Protein AF-A0A9P7KHX6-F1 (afdb_monomer_lite)

Radius of gyration: 24.12 Å; chains: 1; bounding box: 67×48×61 Å

Foldseek 3Di:
DQQDPVVVRDDDDDDWAPAVVIRQVPDLQKWWDAAQVVQQLVVLQPPPPSGSVVVQVVQLQAEAEDDDDPCCCVVVVQAEDVVSHRRDHQWYWYAFPDDAPVLVVVVVVCVVLVFDDDRHRRNRHIFGGTHHDDPPVDPPDDDDRQAKDFQAFEWDWDDDPDDPDWTDTHTAWTWIAGPVRDIDTHGAPDPPGDDDDPPDPQVSLNRCLQNQAEACVVNVVVVHHNNTHDPCRVPPDDDADDDDDDDDDDPPGDDPCCCVVPVVLVVVQVVQVVVCDHDVVDGWGDKRFDFQLSPDDPVVVVVVVVVLVDDDPPDDPVSSVVVSVCNRVGGDDIDTD

Organism: NCBI:txid117069

Sequence (337 aa):
TVPQTHAANQTINISSGKVLGGTSSVNGLVWVRGNKEEYDAIEALGNKGWDWDLFYAAMKQSEAFKMPSAVQVEELGFTVNPSSLGTSGPVEVSFPNYLPLQHQKFIAASKQLGHEFNSDPYSGDNRGIFYINPIVSRTNLFVLYDGALVTKFDTTMSPGPGTVAPQLAEATAVEVCFPDNTVQLAKPKSSIGEIILCAGSIRTPQILELSGIGDKNVLSPLGIETKVDLPGVGANYEDHVITILTFKLKEPYLSFDALAYDPAVKAEQEALYKEGKGWLAFANCVFNMVPTDKILAPEEISVAEEILKTKPPTIHEDLYNSIKDQVFTVPQAEYLL

InterPro domains:
  IPR000172 Glucose-methanol-choline oxidoreductase, N-terminal [PF00732] (9-241)
  IPR000172 Glucose-methanol-choline oxidoreductase, N-terminal [PS00623] (17-40)
  IPR000172 Glucose-methanol-choline oxidoreductase, N-terminal [PS00624] (200-214)
  IPR012132 Glucose-methanol-choline oxidoreductase [PTHR11552] (1-284)
  IPR036188 FAD/NAD(P)-binding domain superfamily [G3DSA:3.50.50.60] (16-234)
  IPR036188 FAD/NAD(P)-binding domain superfamily [SSF51905] (3-255)

Structure (mmCIF, N/CA/C/O backbone):
data_AF-A0A9P7KHX6-F1
#
_entry.id   AF-A0A9P7KHX6-F1
#
loop_
_atom_site.group_PDB
_atom_site.id
_atom_site.type_symbol
_atom_site.label_atom_id
_atom_site.label_alt_id
_atom_site.label_comp_id
_atom_site.label_asym_id
_atom_site.label_entity_id
_atom_site.label_seq_id
_atom_site.pdbx_PDB_ins_code
_atom_site.Cartn_x
_atom_site.Cartn_y
_atom_site.Cartn_z
_atom_site.occupancy
_atom_site.B_iso_or_equiv
_atom_site.auth_seq_id
_atom_site.auth_comp_id
_atom_site.auth_asym_id
_atom_site.auth_atom_id
_atom_site.pdbx_PDB_model_num
ATOM 1 N N . THR A 1 1 ? 0.596 -16.805 8.337 1.00 91.25 1 THR A N 1
ATOM 2 C CA . THR A 1 1 ? -0.802 -17.263 8.500 1.00 91.25 1 THR A CA 1
ATOM 3 C C . THR A 1 1 ? -0.822 -18.660 9.110 1.00 91.25 1 THR A C 1
ATOM 5 O O . THR A 1 1 ? 0.241 -19.263 9.234 1.00 91.25 1 THR A O 1
ATOM 8 N N . VAL A 1 2 ? -1.988 -19.186 9.512 1.00 93.38 2 VAL A N 1
ATOM 9 C CA . VAL A 1 2 ? -2.152 -20.639 9.763 1.00 93.38 2 VAL A CA 1
ATOM 10 C C . VAL A 1 2 ? -1.967 -21.425 8.449 1.00 93.38 2 VAL A C 1
ATOM 12 O O . VAL A 1 2 ? -1.995 -20.793 7.391 1.00 93.38 2 VAL A O 1
ATOM 15 N N . PRO A 1 3 ? -1.777 -22.759 8.453 1.00 96.44 3 PRO A N 1
ATOM 16 C CA . PRO A 1 3 ? -1.735 -23.544 7.216 1.00 96.44 3 PRO A CA 1
ATOM 17 C C . PRO A 1 3 ? -2.962 -23.290 6.330 1.00 96.44 3 PRO A C 1
ATOM 19 O O . PRO A 1 3 ? -4.096 -23.368 6.801 1.00 96.44 3 PRO A O 1
ATOM 22 N N . GLN A 1 4 ? -2.734 -22.957 5.060 1.00 93.88 4 GLN A N 1
ATOM 23 C CA . GLN A 1 4 ? -3.786 -22.582 4.115 1.00 93.88 4 GLN A CA 1
ATOM 24 C C . GLN A 1 4 ? -4.151 -23.767 3.218 1.00 93.88 4 GLN A C 1
ATOM 26 O O . GLN A 1 4 ? -3.350 -24.193 2.385 1.00 93.88 4 GLN A O 1
ATOM 31 N N . THR A 1 5 ? -5.372 -24.287 3.347 1.00 93.25 5 THR A N 1
ATOM 32 C CA . THR A 1 5 ? -5.863 -25.435 2.557 1.00 93.25 5 THR A CA 1
ATOM 33 C C . THR A 1 5 ? -5.805 -25.175 1.052 1.00 93.25 5 THR A C 1
ATOM 35 O O . THR A 1 5 ? -5.426 -26.059 0.288 1.00 93.25 5 THR A O 1
ATOM 38 N N . HIS A 1 6 ? -6.101 -23.944 0.633 1.00 88.56 6 HIS A N 1
ATOM 39 C CA . HIS A 1 6 ? -6.077 -23.513 -0.768 1.00 88.56 6 HIS A CA 1
ATOM 40 C C . HIS A 1 6 ? -4.677 -23.138 -1.284 1.00 88.56 6 HIS A C 1
ATOM 42 O O . HIS A 1 6 ? -4.526 -22.844 -2.462 1.00 88.56 6 HIS A O 1
ATOM 48 N N . ALA A 1 7 ? -3.646 -23.203 -0.435 1.00 89.75 7 ALA A N 1
ATOM 49 C CA . ALA A 1 7 ? -2.248 -23.001 -0.817 1.00 89.75 7 ALA A CA 1
ATOM 50 C C . ALA A 1 7 ? -1.384 -24.194 -0.375 1.00 89.75 7 ALA A C 1
ATOM 52 O O . ALA A 1 7 ? -0.358 -24.033 0.282 1.00 89.75 7 ALA A O 1
ATOM 53 N N . ALA A 1 8 ? -1.832 -25.416 -0.687 1.00 93.06 8 ALA A N 1
ATOM 54 C CA . ALA A 1 8 ? -1.114 -26.665 -0.401 1.00 93.06 8 ALA A CA 1
ATOM 55 C C . ALA A 1 8 ? -0.687 -26.834 1.076 1.00 93.06 8 ALA A C 1
ATOM 57 O O . ALA A 1 8 ? 0.381 -27.373 1.368 1.00 93.06 8 ALA A O 1
ATOM 58 N N . ASN A 1 9 ? -1.520 -26.371 2.015 1.00 95.31 9 ASN A N 1
ATOM 59 C CA . ASN A 1 9 ? -1.254 -26.347 3.459 1.00 95.31 9 ASN A CA 1
ATOM 60 C C . ASN A 1 9 ? 0.002 -25.554 3.860 1.00 95.31 9 ASN A C 1
ATOM 62 O O . ASN A 1 9 ? 0.547 -25.761 4.946 1.00 95.31 9 ASN A O 1
ATOM 66 N N . GLN A 1 10 ? 0.461 -24.631 3.016 1.00 94.25 10 GLN A N 1
ATOM 67 C CA . GLN A 1 10 ? 1.573 -23.754 3.348 1.00 94.25 10 GLN A CA 1
ATOM 68 C C . GLN A 1 10 ? 1.146 -22.682 4.350 1.00 94.25 10 GLN A C 1
ATOM 70 O O . GLN A 1 10 ? 0.004 -22.215 4.370 1.00 94.25 10 GLN A O 1
ATOM 75 N N . THR A 1 11 ? 2.097 -22.262 5.179 1.00 95.31 11 THR A N 1
ATOM 76 C CA . THR A 1 11 ? 1.995 -21.026 5.952 1.00 95.31 11 THR A CA 1
ATOM 77 C C . THR A 1 11 ? 2.579 -19.891 5.124 1.00 95.31 11 THR A C 1
ATOM 79 O O . THR A 1 11 ? 3.739 -19.962 4.719 1.00 95.31 11 THR A O 1
ATOM 82 N N . ILE A 1 12 ? 1.797 -18.840 4.902 1.00 92.00 12 ILE A N 1
ATOM 83 C CA . ILE A 1 12 ? 2.207 -17.692 4.091 1.00 92.00 12 ILE A CA 1
ATOM 84 C C . ILE A 1 12 ? 2.681 -16.577 5.023 1.00 92.00 12 ILE A C 1
ATOM 86 O O . ILE A 1 12 ? 2.020 -16.258 6.022 1.00 92.00 12 ILE A O 1
ATOM 90 N N . ASN A 1 13 ? 3.839 -16.002 4.708 1.00 92.19 13 ASN A N 1
ATOM 91 C CA . ASN A 1 13 ? 4.357 -14.828 5.397 1.00 92.19 13 ASN A CA 1
ATOM 92 C C . ASN A 1 13 ? 3.736 -13.572 4.789 1.00 92.19 13 ASN A C 1
ATOM 94 O O . ASN A 1 13 ? 3.822 -13.371 3.583 1.00 92.19 13 ASN A O 1
ATOM 98 N N . ILE A 1 14 ? 3.155 -12.728 5.640 1.00 91.69 14 ILE A N 1
ATOM 99 C CA . ILE A 1 14 ? 2.648 -11.407 5.266 1.00 91.69 14 ILE A CA 1
ATOM 100 C C . ILE A 1 14 ? 3.600 -10.385 5.881 1.00 91.69 14 ILE A C 1
ATOM 102 O O . ILE A 1 14 ? 3.732 -10.315 7.106 1.00 91.69 14 ILE A O 1
ATOM 106 N N . SER A 1 15 ? 4.326 -9.655 5.039 1.00 90.56 15 SER A N 1
ATOM 107 C CA . SER A 1 15 ? 5.367 -8.718 5.469 1.00 90.56 15 SER A CA 1
ATOM 108 C C . SER A 1 15 ? 4.888 -7.273 5.377 1.00 90.56 15 SER A C 1
ATOM 110 O O . SER A 1 15 ? 4.184 -6.896 4.449 1.00 90.56 15 SER A O 1
ATOM 112 N N . SER A 1 16 ? 5.301 -6.444 6.335 1.00 90.44 16 SER A N 1
ATOM 113 C CA . SER A 1 16 ? 5.024 -5.006 6.353 1.00 90.44 16 SER A CA 1
ATOM 114 C C . SER A 1 16 ? 6.200 -4.232 6.946 1.00 90.44 16 SER A C 1
ATOM 116 O O . SER A 1 16 ? 7.017 -4.780 7.694 1.00 90.44 16 SER A O 1
ATOM 118 N N . GLY A 1 17 ? 6.320 -2.951 6.590 1.00 85.94 17 GLY A N 1
ATOM 119 C CA . GLY A 1 17 ? 7.410 -2.110 7.075 1.00 85.94 17 GLY A CA 1
ATOM 120 C C . GLY A 1 17 ? 7.292 -1.822 8.571 1.00 85.94 17 GLY A C 1
ATOM 121 O O . GLY A 1 17 ? 6.309 -1.239 9.023 1.00 85.94 17 GLY A O 1
ATOM 122 N N . LYS A 1 18 ? 8.327 -2.184 9.339 1.00 86.31 18 LYS A N 1
ATOM 123 C CA . LYS A 1 18 ? 8.448 -1.897 10.778 1.00 86.31 18 LYS A CA 1
ATOM 124 C C . LYS A 1 18 ? 9.533 -0.844 11.032 1.00 86.31 18 LYS A C 1
ATOM 126 O O . LYS A 1 18 ? 10.573 -1.126 11.619 1.00 86.31 18 LYS A O 1
ATOM 131 N N . VAL A 1 19 ? 9.289 0.365 10.540 1.00 79.69 19 VAL A N 1
ATOM 132 C CA . VAL A 1 19 ? 10.175 1.536 10.640 1.00 79.69 19 VAL A CA 1
ATOM 133 C C . VAL A 1 19 ? 9.329 2.808 10.503 1.00 79.69 19 VAL A C 1
ATOM 135 O O . VAL A 1 19 ? 8.189 2.733 10.045 1.00 79.69 19 VAL A O 1
ATOM 138 N N . LEU A 1 20 ? 9.845 3.981 10.887 1.00 76.69 20 LEU A N 1
ATOM 139 C CA . LEU A 1 20 ? 9.177 5.250 10.578 1.00 76.69 20 LEU A CA 1
ATOM 140 C C . LEU A 1 20 ? 8.973 5.384 9.056 1.00 76.69 20 LEU A C 1
ATOM 142 O O . LEU A 1 20 ? 9.879 5.086 8.278 1.00 76.69 20 LEU A O 1
ATOM 146 N N . GLY A 1 21 ? 7.772 5.799 8.648 1.00 76.25 21 GLY A N 1
ATOM 147 C CA . GLY A 1 21 ? 7.299 5.742 7.256 1.00 76.25 21 GLY A CA 1
ATOM 148 C C . GLY A 1 21 ? 6.574 4.434 6.907 1.00 76.25 21 GLY A C 1
ATOM 149 O O . GLY A 1 21 ? 5.801 4.385 5.958 1.00 76.25 21 GLY A O 1
ATOM 150 N N . GLY A 1 22 ? 6.724 3.383 7.715 1.00 83.81 22 GLY A N 1
ATOM 151 C CA . GLY A 1 22 ? 6.065 2.100 7.493 1.00 83.81 22 GLY A CA 1
ATOM 152 C C . GLY A 1 22 ? 6.565 1.422 6.219 1.00 83.81 22 GLY A C 1
ATOM 153 O O . GLY A 1 22 ? 7.759 1.438 5.917 1.00 83.81 22 GLY A O 1
ATOM 154 N N . THR A 1 23 ? 5.650 0.809 5.467 1.00 87.06 23 THR A N 1
ATOM 155 C CA . THR A 1 23 ? 5.986 0.079 4.236 1.00 87.06 23 THR A CA 1
ATOM 156 C C . THR A 1 23 ? 6.600 0.979 3.165 1.00 87.06 23 THR A C 1
ATOM 158 O O . THR A 1 23 ? 7.420 0.495 2.397 1.00 87.06 23 THR A O 1
ATOM 161 N N . SER A 1 24 ? 6.319 2.287 3.137 1.00 81.81 24 SER A N 1
ATOM 162 C CA . SER A 1 24 ? 6.914 3.179 2.131 1.00 81.81 24 SER A CA 1
ATOM 163 C C . SER A 1 24 ? 8.434 3.314 2.235 1.00 81.81 24 SER A C 1
ATOM 165 O O . SER A 1 24 ? 9.079 3.695 1.269 1.00 81.81 24 SER A O 1
ATOM 167 N N . SER A 1 25 ? 9.015 3.021 3.400 1.00 78.62 25 SER A N 1
ATOM 168 C CA . SER A 1 25 ? 10.466 3.076 3.612 1.00 78.62 25 SER A CA 1
ATOM 169 C C . SER A 1 25 ? 11.194 1.832 3.088 1.00 78.62 25 SER A C 1
ATOM 171 O O . SER A 1 25 ? 12.421 1.805 3.087 1.00 78.62 25 SER A O 1
ATOM 173 N N . VAL A 1 26 ? 10.456 0.783 2.703 1.00 79.81 26 VAL A N 1
ATOM 174 C CA . VAL A 1 26 ? 10.998 -0.533 2.314 1.00 79.81 26 VAL A CA 1
ATOM 175 C C . VAL A 1 26 ? 10.265 -1.170 1.120 1.00 79.81 26 VAL A C 1
ATOM 177 O O . VAL A 1 26 ? 10.480 -2.345 0.837 1.00 79.81 26 VAL A O 1
ATOM 180 N N . ASN A 1 27 ? 9.359 -0.444 0.457 1.00 82.19 27 ASN A N 1
ATOM 181 C CA . ASN A 1 27 ? 8.569 -0.965 -0.664 1.00 82.19 27 ASN A CA 1
ATOM 182 C C . ASN A 1 27 ? 9.382 -1.001 -1.973 1.00 82.19 27 ASN A C 1
ATOM 184 O O . ASN A 1 27 ? 10.542 -0.603 -2.023 1.00 82.19 27 ASN A O 1
ATOM 188 N N . GLY A 1 28 ? 8.746 -1.457 -3.057 1.00 76.19 28 GLY A N 1
ATOM 189 C CA . GLY A 1 28 ? 9.341 -1.494 -4.399 1.00 76.19 28 GLY A CA 1
ATOM 190 C C . GLY A 1 28 ? 9.443 -0.139 -5.113 1.00 76.19 28 GLY A C 1
ATOM 191 O O . GLY A 1 28 ? 9.762 -0.126 -6.297 1.00 76.19 28 GLY A O 1
ATOM 192 N N . LEU A 1 29 ? 9.150 0.977 -4.428 1.00 77.19 29 LEU A N 1
ATOM 193 C CA . LEU A 1 29 ? 9.181 2.355 -4.946 1.00 77.19 29 LEU A CA 1
ATOM 194 C C . LEU A 1 29 ? 8.249 2.632 -6.139 1.00 77.19 29 LEU A C 1
ATOM 196 O O . LEU A 1 29 ? 8.425 3.621 -6.841 1.00 77.19 29 LEU A O 1
ATOM 200 N N . VAL A 1 30 ? 7.241 1.786 -6.340 1.00 76.75 30 VAL A N 1
ATOM 201 C CA . VAL A 1 30 ? 6.272 1.841 -7.442 1.00 76.75 30 VAL A CA 1
ATOM 202 C C . VAL A 1 30 ? 5.184 2.886 -7.167 1.00 76.75 30 VAL A C 1
ATOM 204 O O . VAL A 1 30 ? 4.514 2.811 -6.138 1.00 76.75 30 VAL A O 1
ATOM 207 N N . TRP A 1 31 ? 4.983 3.841 -8.081 1.00 78.44 31 TRP A N 1
ATOM 208 C CA . TRP A 1 31 ? 3.933 4.868 -8.005 1.00 78.44 31 TRP A CA 1
ATOM 209 C C . TRP A 1 31 ? 2.844 4.633 -9.049 1.00 78.44 31 TRP A C 1
ATOM 211 O O . TRP A 1 31 ? 3.042 4.879 -10.238 1.00 78.44 31 TRP A O 1
ATOM 221 N N . VAL A 1 32 ? 1.685 4.171 -8.596 1.00 77.69 32 VAL A N 1
ATOM 222 C CA . VAL A 1 32 ? 0.553 3.773 -9.439 1.00 77.69 32 VAL A CA 1
ATOM 223 C C . VAL A 1 32 ? -0.750 4.232 -8.780 1.00 77.69 32 VAL A C 1
ATOM 225 O O . VAL A 1 32 ? -0.826 4.321 -7.555 1.00 77.69 32 VAL A O 1
ATOM 228 N N . ARG A 1 33 ? -1.763 4.570 -9.582 1.00 83.94 33 ARG A N 1
ATOM 229 C CA . ARG A 1 33 ? -3.142 4.839 -9.131 1.00 83.94 33 ARG A CA 1
ATOM 230 C C . ARG A 1 33 ? -4.030 3.613 -9.365 1.00 83.94 33 ARG A C 1
ATOM 232 O O . ARG A 1 33 ? -3.636 2.716 -10.087 1.00 83.94 33 ARG A O 1
ATOM 239 N N . GLY A 1 34 ? -5.204 3.531 -8.764 1.00 83.19 34 GLY A N 1
ATOM 240 C CA . GLY A 1 34 ? -6.217 2.564 -9.206 1.00 83.19 34 GLY A CA 1
ATOM 241 C C . GLY A 1 34 ? -6.927 3.021 -10.485 1.00 83.19 34 GLY A C 1
ATOM 242 O O . GLY A 1 34 ? -6.714 4.148 -10.954 1.00 83.19 34 GLY A O 1
ATOM 243 N N . ASN A 1 35 ? -7.809 2.171 -11.000 1.00 84.38 35 ASN A N 1
ATOM 244 C CA . ASN A 1 35 ? -8.767 2.536 -12.043 1.00 84.38 35 ASN A CA 1
ATOM 245 C C . ASN A 1 35 ? -9.915 3.370 -11.461 1.00 84.38 35 ASN A C 1
ATOM 247 O O . ASN A 1 35 ? -10.272 3.213 -10.294 1.00 84.38 35 ASN A O 1
ATOM 251 N N . LYS A 1 36 ? -10.533 4.242 -12.268 1.00 89.00 36 LYS A N 1
ATOM 252 C CA . LYS A 1 36 ? -11.662 5.085 -11.828 1.00 89.00 36 LYS A CA 1
ATOM 253 C C . LYS A 1 36 ? -12.785 4.258 -11.198 1.00 89.00 36 LYS A C 1
ATOM 255 O O . LYS A 1 36 ? -13.296 4.621 -10.140 1.00 89.00 36 LYS A O 1
ATOM 260 N N . GLU A 1 37 ? -13.123 3.142 -11.830 1.00 85.38 37 GLU A N 1
ATOM 261 C CA . GLU A 1 37 ? -14.188 2.230 -11.425 1.00 85.38 37 GLU A CA 1
ATOM 262 C C . GLU A 1 37 ? -13.949 1.655 -10.020 1.00 85.38 37 GLU A C 1
ATOM 264 O O . GLU A 1 37 ? -14.901 1.473 -9.265 1.00 85.38 37 GLU A O 1
ATOM 269 N N . GLU A 1 38 ? -12.689 1.437 -9.627 1.00 85.25 38 GLU A N 1
ATOM 270 C CA . GLU A 1 38 ? -12.326 0.931 -8.296 1.00 85.25 38 GLU A CA 1
ATOM 271 C C . GLU A 1 38 ? -12.635 1.959 -7.201 1.00 85.25 38 GLU A C 1
ATOM 273 O O . GLU A 1 38 ? -13.130 1.606 -6.130 1.00 85.25 38 GLU A O 1
ATOM 278 N N . TYR A 1 39 ? -12.390 3.244 -7.471 1.00 89.94 39 TYR A N 1
ATOM 279 C CA . TYR A 1 39 ? -12.696 4.319 -6.527 1.00 89.94 39 TYR A CA 1
ATOM 280 C C . TYR A 1 39 ? -14.186 4.655 -6.507 1.00 89.94 39 TYR A C 1
ATOM 282 O O . TYR A 1 39 ? -14.751 4.834 -5.433 1.00 89.94 39 TYR A O 1
ATOM 290 N N . ASP A 1 40 ? -14.852 4.679 -7.663 1.00 89.06 40 ASP A N 1
ATOM 291 C CA . ASP A 1 40 ? -16.306 4.870 -7.725 1.00 89.06 40 ASP A CA 1
ATOM 292 C C . ASP A 1 40 ? -17.057 3.724 -7.019 1.00 89.06 40 ASP A C 1
ATOM 294 O O . ASP A 1 40 ? -18.109 3.942 -6.409 1.00 89.06 40 ASP A O 1
ATOM 298 N N . ALA A 1 41 ? -16.503 2.505 -7.024 1.00 85.75 41 ALA A N 1
ATOM 299 C CA . ALA A 1 41 ? -17.058 1.382 -6.274 1.00 85.75 41 ALA A CA 1
ATOM 300 C C . ALA A 1 41 ? -17.070 1.632 -4.754 1.00 85.75 41 ALA A C 1
ATOM 302 O O . ALA A 1 41 ? -17.989 1.172 -4.075 1.00 85.75 41 ALA A O 1
ATOM 303 N N . ILE A 1 42 ? -16.116 2.397 -4.206 1.00 89.25 42 ILE A N 1
ATOM 304 C CA . ILE A 1 42 ? -16.098 2.764 -2.779 1.00 89.25 42 ILE A CA 1
ATOM 305 C C . ILE A 1 42 ? -17.340 3.589 -2.428 1.00 89.25 42 ILE A C 1
ATOM 307 O O . ILE A 1 42 ? -17.996 3.310 -1.416 1.00 89.25 42 ILE A O 1
ATOM 311 N N . GLU A 1 43 ? -17.709 4.560 -3.268 1.00 89.56 43 GLU A N 1
ATOM 312 C CA . GLU A 1 43 ? -18.956 5.306 -3.099 1.00 89.56 43 GLU A CA 1
ATOM 313 C C . GLU A 1 43 ? -20.181 4.399 -3.268 1.00 89.56 43 GLU A C 1
ATOM 315 O O . GLU A 1 43 ? -21.096 4.450 -2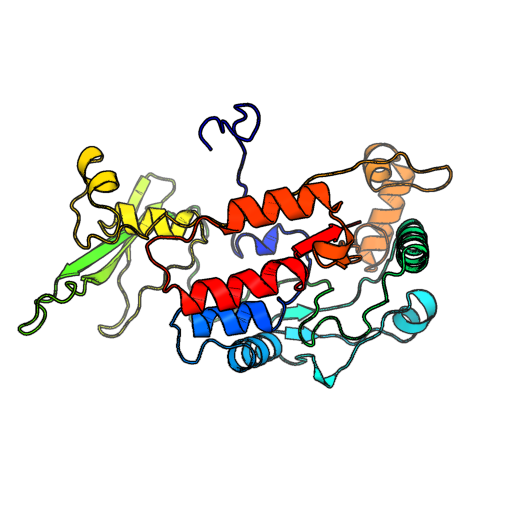.439 1.00 89.56 43 GLU A O 1
ATOM 320 N N . ALA A 1 44 ? -20.186 3.527 -4.280 1.00 85.31 44 ALA A N 1
ATOM 321 C CA . ALA A 1 44 ? -21.287 2.595 -4.531 1.00 85.31 44 ALA A CA 1
ATOM 322 C C . ALA A 1 44 ? -21.538 1.633 -3.350 1.00 85.31 44 ALA A C 1
ATOM 324 O O . ALA A 1 44 ? -22.682 1.264 -3.082 1.00 85.31 44 ALA A O 1
ATOM 325 N N . LEU A 1 45 ? -20.493 1.295 -2.585 1.00 83.94 45 LEU A N 1
ATOM 326 C CA . LEU A 1 45 ? -20.565 0.531 -1.331 1.00 83.94 45 LEU A CA 1
ATOM 327 C C . LEU A 1 45 ? -21.158 1.324 -0.147 1.00 83.94 45 LEU A C 1
ATOM 329 O O . LEU A 1 45 ? -21.261 0.794 0.960 1.00 83.94 45 LEU A O 1
ATOM 333 N N . GLY A 1 46 ? -21.591 2.568 -0.367 1.00 85.31 46 GLY A N 1
ATOM 334 C CA . GLY A 1 46 ? -22.297 3.405 0.606 1.00 85.31 46 GLY A CA 1
ATOM 335 C C . GLY A 1 46 ? -21.469 4.558 1.176 1.00 85.31 46 GLY A C 1
ATOM 336 O O . GLY A 1 46 ? -21.973 5.307 2.017 1.00 85.31 46 GLY A O 1
ATOM 337 N N . ASN A 1 47 ? -20.227 4.746 0.725 1.00 89.31 47 ASN A N 1
ATOM 338 C CA . ASN A 1 47 ? -19.348 5.817 1.198 1.00 89.31 47 ASN A CA 1
ATOM 339 C C . ASN A 1 47 ? -19.557 7.088 0.370 1.00 89.31 47 ASN A C 1
ATOM 341 O O . ASN A 1 47 ? -18.713 7.477 -0.429 1.00 89.31 47 ASN A O 1
ATOM 345 N N . LYS A 1 48 ? -20.708 7.739 0.554 1.00 93.12 48 LYS A N 1
ATOM 346 C CA . LYS A 1 48 ? -21.080 8.935 -0.214 1.00 93.12 48 LYS A CA 1
ATOM 347 C C . LYS A 1 48 ? -19.954 9.980 -0.254 1.00 93.12 48 LYS A C 1
ATOM 349 O O . LYS A 1 48 ? -19.471 10.407 0.797 1.00 93.12 48 LYS A O 1
ATOM 354 N N . GLY A 1 49 ? -19.612 10.435 -1.455 1.00 94.44 49 GLY A N 1
ATOM 355 C CA . GLY A 1 49 ? -18.554 11.406 -1.725 1.00 94.44 49 GLY A CA 1
ATOM 356 C C . GLY A 1 49 ? -17.140 10.825 -1.777 1.00 94.44 49 GLY A C 1
ATOM 357 O O . GLY A 1 49 ? -16.212 11.588 -2.011 1.00 94.44 49 GLY A O 1
ATOM 358 N N . TRP A 1 50 ? -16.959 9.519 -1.554 1.00 95.75 50 TRP A N 1
ATOM 359 C CA . TRP A 1 50 ? -15.682 8.821 -1.730 1.00 95.75 50 TRP A CA 1
ATOM 360 C C . TRP A 1 50 ? -15.601 8.201 -3.127 1.00 95.75 50 TRP A C 1
ATOM 362 O O . TRP A 1 50 ? -15.550 6.983 -3.267 1.00 95.75 50 TRP A O 1
ATOM 372 N N . ASP A 1 51 ? -15.624 9.058 -4.143 1.00 94.69 51 ASP A N 1
ATOM 373 C CA . ASP A 1 51 ? -15.561 8.704 -5.561 1.00 94.69 51 ASP A CA 1
ATOM 374 C C . ASP A 1 51 ? -14.182 9.005 -6.168 1.00 94.69 51 ASP A C 1
ATOM 376 O O . ASP A 1 51 ? -13.291 9.578 -5.524 1.00 94.69 51 ASP A O 1
ATOM 380 N N . TRP A 1 52 ? -13.996 8.635 -7.436 1.00 94.88 52 TRP A N 1
ATOM 381 C CA . TRP A 1 52 ? -12.779 8.957 -8.177 1.00 94.88 52 TRP A CA 1
ATOM 382 C C . TRP A 1 52 ? -12.406 10.434 -8.112 1.00 94.88 52 TRP A C 1
ATOM 384 O O . TRP A 1 52 ? -11.228 10.737 -7.962 1.00 94.88 52 TRP A O 1
ATOM 394 N N . ASP A 1 53 ? -13.363 11.355 -8.213 1.00 96.12 53 ASP A N 1
ATOM 395 C CA . ASP A 1 53 ? -13.057 12.782 -8.292 1.00 96.12 53 ASP A CA 1
ATOM 396 C C . ASP A 1 53 ? -12.428 13.285 -6.983 1.00 96.12 53 ASP A C 1
ATOM 398 O O . ASP A 1 53 ? -11.423 14.011 -7.020 1.00 96.12 53 ASP A O 1
ATOM 402 N N . LEU A 1 54 ? -12.946 12.844 -5.827 1.00 96.88 54 LEU A N 1
ATOM 403 C CA . LEU A 1 54 ? -12.333 13.119 -4.525 1.00 96.88 54 LEU A CA 1
ATOM 404 C C . LEU A 1 54 ? -10.916 12.539 -4.452 1.00 96.88 54 LEU A C 1
ATOM 406 O O . LEU A 1 54 ? -9.961 13.255 -4.122 1.00 96.88 54 LEU A O 1
ATOM 410 N N . PHE A 1 55 ? -10.777 11.243 -4.736 1.00 95.56 55 PHE A N 1
ATOM 411 C CA . PHE A 1 55 ? -9.498 10.548 -4.616 1.00 95.56 55 PHE A CA 1
ATOM 412 C C . PHE A 1 55 ? -8.455 11.120 -5.579 1.00 95.56 55 PHE A C 1
ATOM 414 O O . PHE A 1 55 ? -7.322 11.375 -5.178 1.00 95.56 55 PHE A O 1
ATOM 421 N N . TYR A 1 56 ? -8.828 11.389 -6.825 1.00 94.81 56 TYR A N 1
ATOM 422 C CA . TYR A 1 56 ? -7.966 11.947 -7.859 1.00 94.81 56 TYR A CA 1
ATOM 423 C C . TYR A 1 56 ? -7.462 13.344 -7.493 1.00 94.81 56 TYR A C 1
ATOM 425 O O . TYR A 1 56 ? -6.266 13.631 -7.618 1.00 94.81 56 TYR A O 1
ATOM 433 N N . ALA A 1 57 ? -8.337 14.205 -6.964 1.00 95.25 57 ALA A N 1
ATOM 434 C CA . ALA A 1 57 ? -7.935 15.514 -6.459 1.00 95.25 57 ALA A CA 1
ATOM 435 C C . ALA A 1 57 ? -6.920 15.393 -5.306 1.00 95.25 57 ALA A C 1
ATOM 437 O O . ALA A 1 57 ? -5.899 16.088 -5.309 1.00 95.25 57 ALA A O 1
ATOM 438 N N . ALA A 1 58 ? -7.154 14.478 -4.359 1.00 94.31 58 ALA A N 1
ATOM 439 C CA . ALA A 1 58 ? -6.244 14.224 -3.243 1.00 94.31 58 ALA A CA 1
ATOM 440 C C . ALA A 1 58 ? -4.897 13.632 -3.701 1.00 94.31 58 ALA A C 1
ATOM 442 O O . ALA A 1 58 ? -3.841 14.074 -3.242 1.00 94.31 58 ALA A O 1
ATOM 443 N N . MET A 1 59 ? -4.908 12.690 -4.650 1.00 92.50 59 MET A N 1
ATOM 444 C CA . MET A 1 59 ? -3.698 12.119 -5.248 1.00 92.50 59 MET A CA 1
ATOM 445 C C . MET A 1 59 ? -2.845 13.214 -5.893 1.00 92.50 59 MET A C 1
ATOM 447 O O . MET A 1 59 ? -1.667 13.339 -5.557 1.00 92.50 59 MET A O 1
ATOM 451 N N . LYS A 1 60 ? -3.447 14.089 -6.710 1.00 92.62 60 LYS A N 1
ATOM 452 C CA . LYS A 1 60 ? -2.748 15.248 -7.292 1.00 92.62 60 LYS A CA 1
ATOM 453 C C . LYS A 1 60 ? -2.232 16.225 -6.235 1.00 92.62 60 LYS A C 1
ATOM 455 O O . LYS A 1 60 ? -1.182 16.827 -6.415 1.00 92.62 60 LYS A O 1
ATOM 460 N N . GLN A 1 61 ? -2.934 16.403 -5.120 1.00 91.75 61 GLN A N 1
ATOM 461 C CA . GLN A 1 61 ? -2.439 17.250 -4.032 1.00 91.75 61 GLN A CA 1
ATOM 462 C C . GLN A 1 61 ? -1.230 16.631 -3.308 1.00 91.75 61 GLN A C 1
ATOM 464 O O . GLN A 1 61 ? -0.396 17.359 -2.766 1.00 91.75 61 GLN A O 1
ATOM 469 N N . SER A 1 62 ? -1.131 15.301 -3.277 1.00 88.56 62 SER A N 1
ATOM 470 C CA . SER A 1 62 ? -0.072 14.581 -2.562 1.00 88.56 62 SER A CA 1
ATOM 471 C C . SER A 1 62 ? 1.276 14.563 -3.292 1.00 88.56 62 SER A C 1
ATOM 473 O O . SER A 1 62 ? 2.324 14.472 -2.650 1.00 88.56 62 SER A O 1
ATOM 475 N N . GLU A 1 63 ? 1.265 14.707 -4.614 1.00 86.75 63 GLU A N 1
ATOM 476 C CA . GLU A 1 63 ? 2.421 14.460 -5.475 1.00 86.75 63 GLU A CA 1
ATOM 477 C C . GLU A 1 63 ? 3.045 15.739 -6.062 1.00 86.75 63 GLU A C 1
ATOM 479 O O . GLU A 1 63 ? 2.383 16.744 -6.341 1.00 86.75 63 GLU A O 1
ATOM 484 N N . ALA A 1 64 ? 4.357 15.685 -6.269 1.00 86.81 64 ALA A N 1
ATOM 485 C CA . ALA A 1 64 ? 5.157 16.663 -6.985 1.00 86.81 64 ALA A CA 1
ATOM 486 C C . ALA A 1 64 ? 5.953 15.961 -8.089 1.00 86.81 64 ALA A C 1
ATOM 488 O O . ALA A 1 64 ? 7.139 15.651 -7.937 1.00 86.81 64 ALA A O 1
ATOM 489 N N . PHE A 1 65 ? 5.283 15.718 -9.214 1.00 84.94 65 PHE A N 1
ATOM 490 C CA . PHE A 1 65 ? 5.884 15.102 -10.388 1.00 84.94 65 PHE A CA 1
ATOM 491 C C . PHE A 1 65 ? 6.957 15.985 -11.014 1.00 84.94 65 PHE A C 1
ATOM 493 O O . PHE A 1 65 ? 6.714 17.135 -11.395 1.00 84.94 65 PHE A O 1
ATOM 500 N N . LYS A 1 66 ? 8.142 15.406 -11.199 1.00 84.69 66 LYS A N 1
ATOM 501 C CA . LYS A 1 66 ? 9.160 15.934 -12.102 1.00 84.69 66 LYS A CA 1
ATOM 502 C C . LYS A 1 66 ? 8.879 15.389 -13.497 1.00 84.69 66 LYS A C 1
ATOM 504 O O . LYS A 1 66 ? 8.865 14.178 -13.708 1.00 84.69 66 LYS A O 1
ATOM 509 N N . MET A 1 67 ? 8.655 16.292 -14.446 1.00 85.31 67 MET A N 1
ATOM 510 C CA . MET A 1 67 ? 8.495 15.915 -15.851 1.00 85.31 67 MET A CA 1
ATOM 511 C C . MET A 1 67 ? 9.766 15.214 -16.355 1.00 85.31 67 MET A C 1
ATOM 513 O O . MET A 1 67 ? 10.863 15.590 -15.925 1.00 85.31 67 MET A O 1
ATOM 517 N N . PRO A 1 68 ? 9.644 14.223 -17.257 1.00 81.25 68 PRO A N 1
ATOM 518 C CA . PRO A 1 68 ? 10.811 13.558 -17.817 1.00 81.25 68 PRO A CA 1
ATOM 519 C C . PRO A 1 68 ? 11.683 14.572 -18.567 1.00 81.25 68 PRO A C 1
ATOM 521 O O . PRO A 1 68 ? 11.186 15.477 -19.241 1.00 81.25 68 PRO A O 1
ATOM 524 N N . SER A 1 69 ? 12.999 14.425 -18.445 1.00 82.81 69 SER A N 1
ATOM 525 C CA . SER A 1 69 ? 13.960 15.206 -19.228 1.00 82.81 69 SER A CA 1
ATOM 526 C C . SER A 1 69 ? 13.865 14.876 -20.723 1.00 82.81 69 SER A C 1
ATOM 528 O O . SER A 1 69 ? 13.384 13.810 -21.103 1.00 82.81 69 SER A O 1
ATOM 530 N N . ALA A 1 70 ? 14.387 15.753 -21.588 1.00 85.19 70 ALA A N 1
ATOM 531 C CA . ALA A 1 70 ? 14.434 15.493 -23.032 1.00 85.19 70 ALA A CA 1
ATOM 532 C C . ALA A 1 70 ? 15.134 14.160 -23.363 1.00 85.19 70 ALA A C 1
ATOM 534 O O . ALA A 1 70 ? 14.648 13.408 -24.199 1.00 85.19 70 ALA A O 1
ATOM 535 N N . VAL A 1 71 ? 16.206 13.833 -22.633 1.00 79.69 71 VAL A N 1
ATOM 536 C CA . VAL A 1 71 ? 16.942 12.564 -22.760 1.00 79.69 71 VAL A CA 1
ATOM 537 C C . VAL A 1 71 ? 16.054 11.371 -22.400 1.00 79.69 71 VAL A C 1
ATOM 539 O O . VAL A 1 71 ? 16.002 10.393 -23.130 1.00 79.69 71 VAL A O 1
ATOM 542 N N . GLN A 1 72 ? 15.297 11.458 -21.306 1.00 77.50 72 GLN A N 1
ATOM 543 C CA . GLN A 1 72 ? 14.362 10.406 -20.894 1.00 77.50 72 GLN A CA 1
ATOM 544 C C . GLN A 1 72 ? 13.221 10.195 -21.901 1.00 77.50 72 GLN A C 1
ATOM 546 O O . GLN A 1 72 ? 12.789 9.063 -22.114 1.00 77.50 72 GLN A O 1
ATOM 551 N N . VAL A 1 73 ? 12.739 11.261 -22.541 1.00 80.94 73 VAL A N 1
ATOM 552 C CA . VAL A 1 73 ? 11.733 11.153 -23.608 1.00 80.94 73 VAL A CA 1
ATOM 553 C C . VAL A 1 73 ? 12.337 10.502 -24.857 1.00 80.94 73 VAL A C 1
ATOM 555 O O . VAL A 1 73 ? 11.744 9.575 -25.403 1.00 80.94 73 VAL A O 1
ATOM 558 N N . GLU A 1 74 ? 13.514 10.953 -25.297 1.00 79.19 74 GLU A N 1
ATOM 559 C CA . GLU A 1 74 ? 14.163 10.488 -26.530 1.00 79.19 74 GLU A CA 1
ATOM 560 C C . GLU A 1 74 ? 14.708 9.057 -26.415 1.00 79.19 74 GLU A C 1
ATOM 562 O O . GLU A 1 74 ? 14.447 8.223 -27.280 1.00 79.19 74 GLU A O 1
ATOM 567 N N . GLU A 1 75 ? 15.442 8.753 -25.343 1.00 74.25 75 GLU A N 1
ATOM 568 C CA . GLU A 1 75 ? 16.151 7.479 -25.187 1.00 74.25 75 GLU A CA 1
ATOM 569 C C . GLU A 1 75 ? 15.285 6.384 -24.556 1.00 74.25 75 GLU A C 1
ATOM 571 O O . GLU A 1 75 ? 15.447 5.204 -24.877 1.00 74.25 75 GLU A O 1
ATOM 576 N N . LEU A 1 76 ? 14.374 6.755 -23.648 1.00 72.19 76 LEU A N 1
ATOM 577 C CA . LEU A 1 76 ? 13.579 5.798 -22.867 1.00 72.19 76 LEU A CA 1
ATOM 578 C C . LEU A 1 76 ? 12.096 5.785 -23.259 1.00 72.19 76 LEU A C 1
ATOM 580 O O . LEU A 1 76 ? 11.367 4.885 -22.843 1.00 72.19 76 LEU A O 1
ATOM 584 N N . GLY A 1 77 ? 11.651 6.734 -24.089 1.00 73.25 77 GLY A N 1
ATOM 585 C CA . GLY A 1 77 ? 10.282 6.777 -24.601 1.00 73.25 77 GLY A CA 1
ATOM 586 C C . GLY A 1 77 ? 9.236 7.129 -23.543 1.00 73.25 77 GLY A C 1
ATOM 587 O O . GLY A 1 77 ? 8.068 6.779 -23.709 1.00 73.25 77 GLY A O 1
ATOM 588 N N . PHE A 1 78 ? 9.632 7.781 -22.445 1.00 75.50 78 PHE A N 1
ATOM 589 C CA . PHE A 1 78 ? 8.682 8.195 -21.417 1.00 75.50 78 PHE A CA 1
ATOM 590 C C . PHE A 1 78 ? 7.784 9.322 -21.924 1.00 75.50 78 PHE A C 1
ATOM 592 O O . PHE A 1 78 ? 8.254 10.339 -22.429 1.00 75.50 78 PHE A O 1
ATOM 599 N N . THR A 1 79 ? 6.478 9.158 -21.738 1.00 74.12 79 THR A N 1
ATOM 600 C CA . THR A 1 79 ? 5.466 10.167 -22.058 1.00 74.12 79 THR A CA 1
ATOM 601 C C . THR A 1 79 ? 4.561 10.375 -20.857 1.00 74.12 79 THR A C 1
ATOM 603 O O . THR A 1 79 ? 4.294 9.431 -20.116 1.00 74.12 79 THR A O 1
ATOM 606 N N . VAL A 1 80 ? 4.074 11.602 -20.687 1.00 77.94 80 VAL A N 1
ATOM 607 C CA . VAL A 1 80 ? 3.120 11.963 -19.637 1.00 77.94 80 VAL A CA 1
ATOM 608 C C . VAL A 1 80 ? 2.122 12.982 -20.144 1.00 77.94 80 VAL A C 1
ATOM 610 O O . VAL A 1 80 ? 2.449 13.807 -20.999 1.00 77.94 80 VAL A O 1
ATOM 613 N N . ASN A 1 81 ? 0.940 12.985 -19.541 1.00 84.25 81 ASN A N 1
ATOM 614 C CA . ASN A 1 81 ? 0.006 14.092 -19.625 1.00 84.25 81 ASN A CA 1
ATOM 615 C C . ASN A 1 81 ? 0.138 14.969 -18.366 1.00 84.25 81 ASN A C 1
ATOM 617 O O . ASN A 1 81 ? -0.311 14.569 -17.290 1.00 84.25 81 ASN A O 1
ATOM 621 N N . PRO A 1 82 ? 0.704 16.185 -18.460 1.00 85.62 82 PRO A N 1
ATOM 622 C CA . PRO A 1 82 ? 0.878 17.052 -17.296 1.00 85.62 82 PRO A CA 1
ATOM 623 C C . PRO A 1 82 ? -0.436 17.418 -16.596 1.00 85.62 82 PRO A C 1
ATOM 625 O O . PRO A 1 82 ? -0.432 17.685 -15.398 1.00 85.62 82 PRO A O 1
ATOM 628 N N . SER A 1 83 ? -1.567 17.421 -17.315 1.00 89.50 83 SER A N 1
ATOM 629 C CA . SER A 1 83 ? -2.873 17.726 -16.713 1.00 89.50 83 SER A CA 1
ATOM 630 C C . SER A 1 83 ? -3.329 16.669 -15.703 1.00 89.50 83 SER A C 1
ATOM 632 O O . SER A 1 83 ? -4.102 16.993 -14.795 1.00 89.50 83 SER A O 1
ATOM 634 N N . SER A 1 84 ? -2.792 15.450 -15.796 1.00 87.00 84 SER A N 1
ATOM 635 C CA . SER A 1 84 ? -3.114 14.336 -14.904 1.00 87.00 84 SER A CA 1
ATOM 636 C C . SER A 1 84 ? -2.303 14.334 -13.606 1.00 87.00 84 SER A C 1
ATOM 638 O O . SER A 1 84 ? -2.592 13.571 -12.685 1.00 87.00 84 SER A O 1
ATOM 640 N N . LEU A 1 85 ? -1.315 15.227 -13.500 1.00 87.19 85 LEU A N 1
ATOM 641 C CA . LEU A 1 85 ? -0.289 15.191 -12.465 1.00 87.19 85 LEU A CA 1
ATOM 642 C C . LEU A 1 85 ? -0.401 16.363 -11.488 1.00 87.19 85 LEU A C 1
ATOM 644 O O . LEU A 1 85 ? -0.755 17.490 -11.846 1.00 87.19 85 LEU A O 1
ATOM 648 N N . GLY A 1 86 ? -0.086 16.086 -10.232 1.00 91.00 86 GLY A N 1
ATOM 649 C CA . GLY A 1 86 ? 0.261 17.063 -9.215 1.00 91.00 86 GLY A CA 1
ATOM 650 C C . GLY A 1 86 ? 1.733 17.440 -9.297 1.00 91.00 86 GLY A C 1
ATOM 651 O O . GLY A 1 86 ? 2.594 16.604 -9.562 1.00 91.00 86 GLY A O 1
ATOM 652 N N . THR A 1 87 ? 2.050 18.714 -9.079 1.00 90.44 87 THR A N 1
ATOM 653 C CA . THR A 1 87 ? 3.424 19.232 -9.228 1.00 90.44 87 THR A CA 1
ATOM 654 C C . THR A 1 87 ? 3.920 19.992 -8.000 1.00 90.44 87 THR A C 1
ATOM 656 O O . THR A 1 87 ? 4.969 20.630 -8.054 1.00 90.44 87 THR A O 1
ATOM 659 N N . SER A 1 88 ? 3.163 19.975 -6.903 1.00 90.50 88 SER A N 1
ATOM 660 C CA . SER A 1 88 ? 3.408 20.824 -5.728 1.00 90.50 88 SER A CA 1
ATOM 661 C C . SER A 1 88 ? 3.187 20.124 -4.388 1.00 90.50 88 SER A C 1
ATOM 663 O O . SER A 1 88 ? 3.346 20.758 -3.343 1.00 90.50 88 SER A O 1
ATOM 665 N N . GLY A 1 89 ? 2.819 18.842 -4.406 1.00 86.75 89 GLY A N 1
ATOM 666 C CA . GLY A 1 89 ? 2.631 18.041 -3.209 1.00 86.75 89 GLY A CA 1
ATOM 667 C C . GLY A 1 89 ? 3.937 17.710 -2.478 1.00 86.75 89 GLY A C 1
ATOM 668 O O . GLY A 1 89 ? 5.035 17.983 -2.963 1.00 86.75 89 GLY A O 1
ATOM 669 N N . PRO A 1 90 ? 3.840 17.131 -1.273 1.00 80.19 90 PRO A N 1
ATOM 670 C CA . PRO A 1 90 ? 5.005 16.797 -0.457 1.00 80.19 90 PRO A CA 1
ATOM 671 C C . PRO A 1 90 ? 5.807 15.580 -0.948 1.00 80.19 90 PRO A C 1
ATOM 673 O O . PRO A 1 90 ? 6.933 15.398 -0.486 1.00 80.19 90 PRO A O 1
ATOM 676 N N . VAL A 1 91 ? 5.252 14.732 -1.822 1.00 81.31 91 VAL A N 1
ATOM 677 C CA . VAL A 1 91 ? 5.917 13.513 -2.312 1.00 81.31 91 VAL A CA 1
ATOM 678 C C . VAL A 1 91 ? 6.532 13.773 -3.682 1.00 81.31 91 VAL A C 1
ATOM 680 O O . VAL A 1 91 ? 5.809 14.018 -4.643 1.00 81.31 91 VAL A O 1
ATOM 683 N N . GLU A 1 92 ? 7.859 13.711 -3.796 1.00 80.88 92 GLU A N 1
ATOM 684 C CA . GLU A 1 92 ? 8.525 13.844 -5.094 1.00 80.88 92 GLU A CA 1
ATOM 685 C C . GLU A 1 92 ? 8.419 12.545 -5.896 1.00 80.88 92 GLU A C 1
ATOM 687 O O . GLU A 1 92 ? 8.840 11.481 -5.440 1.00 80.88 92 GLU A O 1
ATOM 692 N N . VAL A 1 93 ? 7.889 12.657 -7.114 1.00 78.94 93 VAL A N 1
ATOM 693 C CA . VAL A 1 93 ? 7.704 11.536 -8.044 1.00 78.94 93 VAL A CA 1
ATOM 694 C C . VAL A 1 93 ? 8.508 11.822 -9.309 1.00 78.94 93 VAL A C 1
ATOM 696 O O . VAL A 1 93 ? 8.491 12.949 -9.815 1.00 78.94 93 VAL A O 1
ATOM 699 N N . SER A 1 94 ? 9.252 10.838 -9.813 1.00 77.44 94 SER A N 1
ATOM 700 C CA . SER A 1 94 ? 10.144 11.032 -10.959 1.00 77.44 94 SER A CA 1
ATOM 701 C C . SER A 1 94 ? 10.247 9.795 -11.847 1.00 77.44 94 SER A C 1
ATOM 703 O O . SER A 1 94 ? 9.853 8.687 -11.494 1.00 77.44 94 SER A O 1
ATOM 705 N N . PHE A 1 95 ? 10.790 10.007 -13.043 1.00 76.06 95 PHE A N 1
ATOM 706 C CA . PHE A 1 95 ? 11.119 8.935 -13.973 1.00 76.06 95 PHE A CA 1
ATOM 707 C C . PHE A 1 95 ? 12.489 8.353 -13.627 1.00 76.06 95 PHE A C 1
ATOM 709 O O . PHE A 1 95 ? 13.383 9.112 -13.234 1.00 76.06 95 PHE A O 1
ATOM 716 N N . PRO A 1 96 ? 12.693 7.035 -13.799 1.00 74.31 96 PRO A N 1
ATOM 717 C CA . PRO A 1 96 ? 13.998 6.440 -13.566 1.00 74.31 96 PRO A CA 1
ATOM 718 C C . PRO A 1 96 ? 15.036 7.048 -14.510 1.00 74.31 96 PRO A C 1
ATOM 720 O O . PRO A 1 96 ? 14.762 7.348 -15.676 1.00 74.31 96 PRO A O 1
ATOM 723 N N . ASN A 1 97 ? 16.261 7.183 -14.012 1.00 73.19 97 ASN A N 1
ATOM 724 C CA . ASN A 1 97 ? 17.405 7.618 -14.817 1.00 73.19 97 ASN A CA 1
ATOM 725 C C . ASN A 1 97 ? 18.042 6.463 -15.604 1.00 73.19 97 ASN A C 1
ATOM 727 O O . ASN A 1 97 ? 18.962 6.677 -16.388 1.00 73.19 97 ASN A O 1
ATOM 731 N N . TYR A 1 98 ? 17.580 5.235 -15.370 1.00 75.94 98 TYR A N 1
ATOM 732 C CA . TYR A 1 98 ? 18.080 4.025 -15.999 1.00 75.94 98 TYR A CA 1
ATOM 733 C C . TYR A 1 98 ? 16.923 3.065 -16.265 1.00 75.94 98 TYR A C 1
ATOM 735 O O . TYR A 1 98 ? 16.108 2.814 -15.382 1.00 75.94 98 TYR A O 1
ATOM 743 N N . LEU A 1 99 ? 16.878 2.500 -17.468 1.00 76.44 99 LEU A N 1
ATOM 744 C CA . LEU A 1 99 ? 15.989 1.398 -17.814 1.00 76.44 99 LEU A CA 1
ATOM 745 C C . LEU A 1 99 ? 16.854 0.249 -18.347 1.00 76.44 99 LEU A C 1
ATOM 747 O O . LEU A 1 99 ? 17.583 0.459 -19.323 1.00 76.44 99 LEU A O 1
ATOM 751 N N . PRO A 1 100 ? 16.803 -0.956 -17.753 1.00 78.81 100 PRO A N 1
ATOM 752 C CA . PRO A 1 100 ? 17.590 -2.071 -18.254 1.00 78.81 100 PRO A CA 1
ATOM 753 C C . PRO A 1 100 ? 17.217 -2.420 -19.701 1.00 78.81 100 PRO A C 1
ATOM 755 O O . PRO A 1 100 ? 16.042 -2.442 -20.069 1.00 78.81 100 PRO A O 1
ATOM 758 N N . LEU A 1 101 ? 18.205 -2.745 -20.538 1.00 80.94 101 LEU A N 1
ATOM 759 C CA . LEU A 1 101 ? 17.982 -3.030 -21.966 1.00 80.94 101 LEU A CA 1
ATOM 760 C C . LEU A 1 101 ? 16.987 -4.179 -22.196 1.00 80.94 101 LEU A C 1
ATOM 762 O O . LEU A 1 101 ? 16.240 -4.182 -23.177 1.00 80.94 101 LEU A O 1
ATOM 766 N N . GLN A 1 102 ? 16.947 -5.152 -21.287 1.00 80.81 102 GLN A N 1
ATOM 767 C CA . GLN A 1 102 ? 16.004 -6.264 -21.340 1.00 80.81 102 GLN A CA 1
ATOM 768 C C . GLN A 1 102 ? 14.540 -5.823 -21.150 1.00 80.81 102 GLN A C 1
ATOM 770 O O . GLN A 1 102 ? 13.647 -6.455 -21.713 1.00 80.81 102 GLN A O 1
ATOM 775 N N . HIS A 1 103 ? 14.276 -4.692 -20.486 1.00 78.75 103 HIS A N 1
ATOM 776 C CA . HIS A 1 103 ? 12.919 -4.152 -20.336 1.00 78.75 103 HIS A CA 1
ATOM 777 C C . HIS A 1 103 ? 12.372 -3.638 -21.672 1.00 78.75 103 HIS A C 1
ATOM 779 O O . HIS A 1 103 ? 11.202 -3.844 -21.986 1.00 78.75 103 HIS A O 1
ATOM 785 N N . GLN A 1 104 ? 13.223 -3.052 -22.522 1.00 77.12 104 GLN A N 1
ATOM 786 C CA . GLN A 1 104 ? 12.818 -2.643 -23.873 1.00 77.12 104 GLN A CA 1
ATOM 787 C C . GLN A 1 104 ? 12.371 -3.846 -24.720 1.00 77.12 104 GLN A C 1
ATOM 789 O O . GLN A 1 104 ? 11.439 -3.739 -25.519 1.00 77.12 104 GLN A O 1
ATOM 794 N N . LYS A 1 105 ? 13.005 -5.015 -24.530 1.00 81.62 105 LYS A N 1
ATOM 795 C CA . LYS A 1 105 ? 12.602 -6.263 -25.199 1.00 81.62 105 LYS A CA 1
ATOM 796 C C . LYS A 1 105 ? 11.249 -6.757 -24.705 1.00 81.62 105 LYS A C 1
ATOM 798 O O . LYS A 1 105 ? 10.449 -7.191 -25.528 1.00 81.62 105 LYS A O 1
ATOM 803 N N . PHE A 1 106 ? 10.985 -6.648 -23.404 1.00 79.44 106 PHE A N 1
ATOM 804 C CA . PHE A 1 106 ? 9.675 -6.967 -22.845 1.00 79.44 106 PHE A CA 1
ATOM 805 C C . PHE A 1 106 ? 8.583 -6.055 -23.414 1.00 79.44 106 PHE A C 1
ATOM 807 O O . PHE A 1 106 ? 7.604 -6.557 -23.949 1.00 79.44 106 PHE A O 1
ATOM 814 N N . ILE A 1 107 ? 8.792 -4.732 -23.424 1.00 76.75 107 ILE A N 1
ATOM 815 C CA . ILE A 1 107 ? 7.839 -3.772 -24.012 1.00 76.75 107 ILE A CA 1
ATOM 816 C C . ILE A 1 107 ? 7.546 -4.117 -25.482 1.00 76.75 107 ILE A C 1
ATOM 818 O O . ILE A 1 107 ? 6.392 -4.097 -25.911 1.00 76.75 107 ILE A O 1
ATOM 822 N N . ALA A 1 108 ? 8.577 -4.455 -26.263 1.00 80.88 108 ALA A N 1
ATOM 823 C CA . ALA A 1 108 ? 8.408 -4.858 -27.658 1.00 80.88 108 ALA A CA 1
ATOM 824 C C . ALA A 1 108 ? 7.616 -6.170 -27.808 1.00 80.88 108 ALA A C 1
ATOM 826 O O . ALA A 1 108 ? 6.792 -6.272 -28.715 1.00 80.88 108 ALA A O 1
ATOM 827 N N . ALA A 1 109 ? 7.841 -7.152 -26.930 1.00 82.94 109 ALA A N 1
ATOM 828 C CA . ALA A 1 109 ? 7.094 -8.407 -26.920 1.00 82.94 109 ALA A CA 1
ATOM 829 C C . ALA A 1 109 ? 5.621 -8.191 -26.536 1.00 82.94 109 ALA A C 1
ATOM 831 O O . ALA A 1 109 ? 4.741 -8.687 -27.234 1.00 82.94 109 ALA A O 1
ATOM 832 N N . SER A 1 110 ? 5.337 -7.380 -25.511 1.00 80.19 110 SER A N 1
ATOM 833 C CA . SER A 1 110 ? 3.964 -7.034 -25.113 1.00 80.19 110 SER A CA 1
ATOM 834 C C . SER A 1 110 ? 3.186 -6.375 -26.256 1.00 80.19 110 SER A C 1
ATOM 836 O O . SER A 1 110 ? 2.045 -6.744 -26.518 1.00 80.19 110 SER A O 1
ATOM 838 N N . LYS A 1 111 ? 3.826 -5.483 -27.027 1.00 79.25 111 LYS A N 1
ATOM 839 C CA . LYS A 1 111 ? 3.215 -4.891 -28.232 1.00 79.25 111 LYS A CA 1
ATOM 840 C C . LYS A 1 111 ? 2.873 -5.931 -29.304 1.00 79.25 111 LYS A C 1
ATOM 842 O O . LYS A 1 111 ? 1.850 -5.799 -29.967 1.00 79.25 111 LYS A O 1
ATOM 847 N N . GLN A 1 112 ? 3.696 -6.968 -29.483 1.00 84.50 112 GLN A N 1
ATOM 848 C CA . GLN A 1 112 ? 3.403 -8.059 -30.428 1.00 84.50 112 GLN A CA 1
ATOM 849 C C . GLN A 1 112 ? 2.212 -8.918 -29.987 1.00 84.50 112 GLN A C 1
ATOM 851 O O . GLN A 1 112 ? 1.540 -9.493 -30.838 1.00 84.50 112 GLN A O 1
ATOM 856 N N . LEU A 1 113 ? 1.936 -8.972 -28.682 1.00 78.44 113 LEU A N 1
ATOM 857 C CA . LEU A 1 113 ? 0.752 -9.618 -28.112 1.00 78.44 113 LEU A CA 1
ATOM 858 C C . LEU A 1 113 ? -0.504 -8.730 -28.176 1.00 78.44 113 LEU A C 1
ATOM 860 O O . LEU A 1 113 ? -1.567 -9.141 -27.728 1.00 78.44 113 LEU A O 1
ATOM 864 N N . GLY A 1 114 ? -0.401 -7.529 -28.756 1.00 76.75 114 GLY A N 1
ATOM 865 C CA . GLY A 1 114 ? -1.516 -6.593 -28.899 1.00 76.75 114 GLY A CA 1
ATOM 866 C C . GLY A 1 114 ? -1.730 -5.679 -27.693 1.00 76.75 114 GLY A C 1
ATOM 867 O O . GLY A 1 114 ? -2.740 -4.986 -27.645 1.00 76.75 114 GLY A O 1
ATOM 868 N N . HIS A 1 115 ? -0.805 -5.650 -26.728 1.00 74.94 115 HIS A N 1
ATOM 869 C CA . HIS A 1 115 ? -0.906 -4.737 -25.590 1.00 74.94 115 HIS A CA 1
ATOM 870 C C . HIS A 1 115 ? -0.435 -3.340 -26.010 1.00 74.94 115 HIS A C 1
ATOM 872 O O . HIS A 1 115 ? 0.693 -3.162 -26.488 1.00 74.94 115 HIS A O 1
ATOM 878 N N . GLU A 1 116 ? -1.293 -2.339 -25.837 1.00 68.94 116 GLU A N 1
ATOM 879 C CA . GLU A 1 116 ? -0.976 -0.963 -26.204 1.00 68.94 116 GLU A CA 1
ATOM 880 C C . GLU A 1 116 ? -0.118 -0.263 -25.142 1.00 68.94 116 GLU A C 1
ATOM 882 O O . GLU A 1 116 ? -0.099 -0.612 -23.962 1.00 68.94 116 GLU A O 1
ATOM 887 N N . PHE A 1 117 ? 0.644 0.746 -25.570 1.00 67.75 117 PHE A N 1
ATOM 888 C CA . PHE A 1 117 ? 1.412 1.567 -24.642 1.00 67.75 117 PHE A CA 1
ATOM 889 C C . PHE A 1 117 ? 0.537 2.701 -24.105 1.00 67.75 117 PHE A C 1
ATOM 891 O O . PHE A 1 117 ? 0.173 3.598 -24.859 1.00 67.75 117 PHE A O 1
ATOM 898 N N . ASN A 1 118 ? 0.271 2.705 -22.800 1.00 65.69 118 ASN A N 1
ATOM 899 C CA . ASN A 1 118 ? -0.454 3.799 -22.162 1.00 65.69 118 ASN A CA 1
ATOM 900 C C . ASN A 1 118 ? 0.416 5.062 -21.937 1.00 65.69 118 ASN A C 1
ATOM 902 O O . ASN A 1 118 ? 1.287 5.109 -21.067 1.00 65.69 118 ASN A O 1
ATOM 906 N N . SER A 1 119 ? 0.155 6.133 -22.680 1.00 61.66 119 SER A N 1
ATOM 907 C CA . SER A 1 119 ? 0.896 7.391 -22.539 1.00 61.66 119 SER A CA 1
ATOM 908 C C . SER A 1 119 ? 0.508 8.257 -21.331 1.00 61.66 119 SER A C 1
ATOM 910 O O . SER A 1 119 ? 1.201 9.238 -21.061 1.00 61.66 119 SER A O 1
ATOM 912 N N . ASP A 1 120 ? -0.580 7.933 -20.628 1.00 62.12 120 ASP A N 1
ATOM 913 C CA . ASP A 1 120 ? -1.086 8.684 -19.473 1.00 62.12 120 ASP A CA 1
ATOM 914 C C . ASP A 1 120 ? -1.538 7.759 -18.328 1.00 62.12 120 ASP A C 1
ATOM 916 O O . ASP A 1 120 ? -2.719 7.726 -17.954 1.00 62.12 120 ASP A O 1
ATOM 920 N N . PRO A 1 121 ? -0.595 7.018 -17.724 1.00 55.72 121 PRO A N 1
ATOM 921 C CA . PRO A 1 121 ? -0.879 6.079 -16.662 1.00 55.72 121 PRO A CA 1
ATOM 922 C C . PRO A 1 121 ? -0.965 6.792 -15.309 1.00 55.72 121 PRO A C 1
ATOM 924 O O . PRO A 1 121 ? -0.470 6.288 -14.305 1.00 55.72 121 PRO A O 1
ATOM 927 N N . TYR A 1 122 ? -1.610 7.957 -15.271 1.00 61.78 122 TYR A N 1
ATOM 928 C CA . TYR A 1 122 ? -2.038 8.608 -14.034 1.00 61.78 122 TYR A CA 1
ATOM 929 C C . TYR A 1 122 ? -3.453 9.190 -14.147 1.00 61.78 122 TYR A C 1
ATOM 931 O O . TYR A 1 122 ? -3.983 9.713 -13.172 1.00 61.78 122 TYR A O 1
ATOM 939 N N . SER A 1 123 ? -4.095 9.090 -15.309 1.00 59.41 123 SER A N 1
ATOM 940 C CA . SER A 1 123 ? -5.465 9.564 -15.547 1.00 59.41 123 SER A CA 1
ATOM 941 C C . SER A 1 123 ? -6.563 8.630 -15.017 1.00 59.41 123 SER A C 1
ATOM 943 O O . SER A 1 123 ? -7.739 8.941 -15.188 1.00 59.41 123 SER A O 1
ATOM 945 N N . GLY A 1 124 ? -6.183 7.516 -14.378 1.00 52.66 124 GLY A N 1
ATOM 946 C CA . GLY A 1 124 ? -7.070 6.380 -14.066 1.00 52.66 124 GLY A CA 1
ATOM 947 C C . GLY A 1 124 ? -6.608 5.042 -14.660 1.00 52.66 124 GLY A C 1
ATOM 948 O O . GLY A 1 124 ? -7.361 4.089 -14.663 1.00 52.66 124 GLY A O 1
ATOM 949 N N . ASP A 1 125 ? -5.380 4.990 -15.162 1.00 48.44 125 ASP A N 1
ATOM 950 C CA . ASP A 1 125 ? -4.543 3.831 -15.530 1.00 48.44 125 ASP A CA 1
ATOM 951 C C . ASP A 1 125 ? -3.139 4.186 -14.956 1.00 48.44 125 ASP A C 1
ATOM 953 O O . ASP A 1 125 ? -2.996 5.349 -14.588 1.00 48.44 125 ASP A O 1
ATOM 957 N N . ASN A 1 126 ? -2.154 3.300 -14.716 1.00 38.81 126 ASN A N 1
ATOM 958 C CA . ASN A 1 126 ? -1.312 3.428 -13.498 1.00 38.81 126 ASN A CA 1
ATOM 959 C C . ASN A 1 126 ? 0.172 2.928 -13.488 1.00 38.81 126 ASN A C 1
ATOM 961 O O . ASN A 1 126 ? 0.454 1.804 -13.102 1.00 38.81 126 ASN A O 1
ATOM 965 N N . ARG A 1 127 ? 1.204 3.747 -13.784 1.00 38.31 127 ARG A N 1
ATOM 966 C CA . ARG A 1 127 ? 2.634 3.292 -13.882 1.00 38.31 127 ARG A CA 1
ATOM 967 C C . ARG A 1 127 ? 3.662 4.379 -13.486 1.00 38.31 127 ARG A C 1
ATOM 969 O O . ARG A 1 127 ? 3.639 5.399 -14.161 1.00 38.31 127 ARG A O 1
ATOM 976 N N . GLY A 1 128 ? 4.615 4.165 -12.539 1.00 38.66 128 GLY A N 1
ATOM 977 C CA . GLY A 1 128 ? 5.630 5.183 -12.097 1.00 38.66 128 GLY A CA 1
ATOM 978 C C . GLY A 1 128 ? 6.603 4.826 -10.923 1.00 38.66 128 GLY A C 1
ATOM 979 O O . GLY A 1 128 ? 6.525 3.709 -10.419 1.00 38.66 128 GLY A O 1
ATOM 980 N N . ILE A 1 129 ? 7.510 5.748 -10.483 1.00 33.50 129 ILE A N 1
ATOM 981 C CA . ILE A 1 129 ? 8.512 5.603 -9.361 1.00 33.50 129 ILE A CA 1
ATOM 982 C C . ILE A 1 129 ? 8.598 6.846 -8.423 1.00 33.50 129 ILE A C 1
ATOM 984 O O . ILE A 1 129 ? 8.474 7.974 -8.899 1.00 33.50 129 ILE A O 1
ATOM 988 N N . PHE A 1 130 ? 8.911 6.688 -7.118 1.00 42.66 130 PHE A N 1
ATOM 989 C CA . PHE A 1 130 ? 9.124 7.809 -6.168 1.00 42.66 130 PHE A CA 1
ATOM 990 C C . PHE A 1 130 ? 10.053 7.531 -4.958 1.00 42.66 130 PHE A C 1
ATOM 992 O O . PHE A 1 130 ? 10.397 6.388 -4.667 1.00 42.66 130 PHE A O 1
ATOM 999 N N . TYR A 1 131 ? 10.396 8.596 -4.211 1.00 30.19 131 TYR A N 1
ATOM 1000 C CA . TYR A 1 131 ? 11.070 8.562 -2.900 1.00 30.19 131 TYR A CA 1
ATOM 1001 C C . TYR A 1 131 ? 10.256 9.350 -1.856 1.00 30.19 131 TYR A C 1
ATOM 1003 O O . TYR A 1 131 ? 9.774 10.445 -2.143 1.00 30.19 131 TYR A O 1
ATOM 1011 N N . ILE A 1 132 ? 10.144 8.849 -0.617 1.00 34.75 132 ILE A N 1
ATOM 1012 C CA . ILE A 1 132 ? 9.577 9.621 0.505 1.00 34.75 132 ILE A CA 1
ATOM 1013 C C . ILE A 1 132 ? 10.700 10.127 1.410 1.00 34.75 132 ILE A C 1
ATOM 1015 O O . ILE A 1 132 ? 11.415 9.337 2.024 1.00 34.75 132 ILE A O 1
ATOM 1019 N N . ASN A 1 133 ? 10.792 11.448 1.572 1.00 36.81 133 ASN A N 1
ATOM 1020 C CA . ASN A 1 133 ? 11.544 12.049 2.670 1.00 36.81 133 ASN A CA 1
ATOM 1021 C C . ASN A 1 133 ? 10.636 12.173 3.905 1.00 36.81 133 ASN A C 1
ATOM 1023 O O . ASN A 1 133 ? 9.541 12.735 3.804 1.00 36.81 133 ASN A O 1
ATOM 1027 N N . PRO A 1 134 ? 11.050 11.685 5.087 1.00 48.91 134 PRO A N 1
ATOM 1028 C CA . PRO A 1 134 ? 10.231 11.798 6.283 1.00 48.91 134 PRO A CA 1
ATOM 1029 C C . PRO A 1 134 ? 10.110 13.273 6.698 1.00 48.91 134 PRO A C 1
ATOM 1031 O O . PRO A 1 134 ? 11.101 14.002 6.762 1.00 48.91 134 PRO A O 1
ATOM 1034 N N . ILE A 1 135 ? 8.892 13.729 7.016 1.00 52.00 135 ILE A N 1
ATOM 1035 C CA . ILE A 1 135 ? 8.613 15.124 7.410 1.00 52.00 135 ILE A CA 1
ATOM 1036 C C . ILE A 1 135 ? 8.960 15.346 8.896 1.00 52.00 135 ILE A C 1
ATOM 1038 O O . ILE A 1 135 ? 8.128 15.746 9.710 1.00 52.00 135 ILE A O 1
ATOM 1042 N N . VAL A 1 136 ? 10.209 15.060 9.266 1.00 53.12 136 VAL A N 1
ATOM 1043 C CA . VAL A 1 136 ? 10.711 15.148 10.651 1.00 53.12 136 VAL A CA 1
ATOM 1044 C C . VAL A 1 136 ? 10.868 16.585 11.154 1.00 53.12 136 VAL A C 1
ATOM 1046 O O . VAL A 1 136 ? 10.985 16.807 12.352 1.00 53.12 136 VAL A O 1
ATOM 1049 N N . SER A 1 137 ? 10.856 17.575 10.257 1.00 57.41 137 SER A N 1
ATOM 1050 C CA . SER A 1 137 ? 11.063 18.993 10.579 1.00 57.41 137 SER A CA 1
ATOM 1051 C C . SER A 1 137 ? 9.797 19.737 11.034 1.00 57.41 137 SER A C 1
ATOM 1053 O O . SER A 1 137 ? 9.862 20.938 11.306 1.00 57.41 137 SER A O 1
ATOM 1055 N N . ARG A 1 138 ? 8.638 19.067 11.134 1.00 59.22 138 ARG A N 1
ATOM 1056 C CA . ARG A 1 138 ? 7.401 19.684 11.648 1.00 59.22 138 ARG A CA 1
ATOM 1057 C C . ARG A 1 138 ? 7.499 19.928 13.154 1.00 59.22 138 ARG A C 1
ATOM 1059 O O . ARG A 1 138 ? 7.637 19.001 13.940 1.00 59.22 138 ARG A O 1
ATOM 1066 N N . THR A 1 139 ? 7.348 21.185 13.563 1.00 62.47 139 THR A N 1
ATOM 1067 C CA . THR A 1 139 ? 7.531 21.641 14.955 1.00 62.47 139 THR A CA 1
ATOM 1068 C C . THR A 1 139 ? 6.467 21.145 15.940 1.00 62.47 139 THR A C 1
ATOM 1070 O O . THR A 1 139 ? 6.655 21.255 17.148 1.00 62.47 139 THR A O 1
ATOM 1073 N N . ASN A 1 140 ? 5.356 20.594 15.448 1.00 62.69 140 ASN A N 1
ATOM 1074 C CA . ASN A 1 140 ? 4.268 20.021 16.243 1.00 62.69 140 ASN A CA 1
ATOM 1075 C C . ASN A 1 140 ? 4.191 18.487 16.158 1.00 62.69 140 ASN A C 1
ATOM 1077 O O . ASN A 1 140 ? 3.192 17.909 16.585 1.00 62.69 140 ASN A O 1
ATOM 1081 N N . LEU A 1 141 ? 5.211 17.835 15.595 1.00 66.00 141 LEU A N 1
ATOM 1082 C CA . LEU A 1 141 ? 5.272 16.386 15.461 1.00 66.00 141 LEU A CA 1
ATOM 1083 C C . LEU A 1 141 ? 6.244 15.809 16.495 1.00 66.00 141 LEU A C 1
ATOM 1085 O O . LEU A 1 141 ? 7.444 16.060 16.441 1.00 66.00 141 LEU A O 1
ATOM 1089 N N . PHE A 1 142 ? 5.722 15.006 17.419 1.00 69.19 142 PHE A N 1
ATOM 1090 C CA . PHE A 1 142 ? 6.531 14.214 18.342 1.00 69.19 142 PHE A CA 1
ATOM 1091 C C . PHE A 1 142 ? 6.507 12.763 17.877 1.00 69.19 142 PHE A C 1
ATOM 1093 O O . PHE A 1 142 ? 5.446 12.144 17.834 1.00 69.19 142 PHE A O 1
ATOM 1100 N N . VAL A 1 143 ? 7.673 12.227 17.517 1.00 71.88 143 VAL A N 1
ATOM 1101 C CA . VAL A 1 143 ? 7.824 10.825 17.114 1.00 71.88 143 VAL A CA 1
ATOM 1102 C C . VAL A 1 143 ? 8.601 10.092 18.197 1.00 71.88 143 VAL A C 1
ATOM 1104 O O . VAL A 1 143 ? 9.743 10.442 18.488 1.00 71.88 143 VAL A O 1
ATOM 1107 N N . LEU A 1 144 ? 7.993 9.061 18.778 1.00 70.69 144 LEU A N 1
ATOM 1108 C CA . LEU A 1 144 ? 8.691 8.115 19.643 1.00 70.69 144 LEU A CA 1
ATOM 1109 C C . LEU A 1 144 ? 9.311 7.035 18.750 1.00 70.69 144 LEU A C 1
ATOM 1111 O O . LEU A 1 144 ? 8.593 6.211 18.191 1.00 70.69 144 LEU A O 1
ATOM 1115 N N . TYR A 1 145 ? 10.629 7.083 18.562 1.00 66.62 145 TYR A N 1
ATOM 1116 C CA . TYR A 1 145 ? 11.351 6.206 17.629 1.00 66.62 145 TYR A CA 1
ATOM 1117 C C . TYR A 1 145 ? 12.033 5.005 18.312 1.00 66.62 145 TYR A C 1
ATOM 1119 O O . TYR A 1 145 ? 12.376 4.035 17.638 1.00 66.62 145 TYR A O 1
ATOM 1127 N N . ASP A 1 146 ? 12.157 5.017 19.644 1.00 65.88 146 ASP A N 1
ATOM 1128 C CA . ASP A 1 146 ? 12.869 3.999 20.432 1.00 65.88 146 ASP A CA 1
ATOM 1129 C C . ASP A 1 146 ? 11.969 2.824 20.844 1.00 65.88 146 ASP A C 1
ATOM 1131 O O . ASP A 1 146 ? 11.768 2.540 22.022 1.00 65.88 146 ASP A O 1
ATOM 1135 N N . GLY A 1 147 ? 11.382 2.138 19.860 1.00 70.12 147 GLY A N 1
ATOM 1136 C CA . GLY A 1 147 ? 10.667 0.875 20.086 1.00 70.12 147 GLY A CA 1
ATOM 1137 C C . GLY A 1 147 ? 9.379 0.980 20.913 1.00 70.12 147 GLY A C 1
ATOM 1138 O O . GLY A 1 147 ? 8.887 -0.041 21.389 1.00 70.12 147 GLY A O 1
ATOM 1139 N N . ALA A 1 148 ? 8.826 2.187 21.057 1.00 84.88 148 ALA A N 1
ATOM 1140 C CA . ALA A 1 148 ? 7.502 2.406 21.623 1.00 84.88 148 ALA A CA 1
ATOM 1141 C C . ALA A 1 148 ? 6.425 1.761 20.734 1.00 84.88 148 ALA A C 1
ATOM 1143 O O . ALA A 1 148 ? 6.389 1.973 19.519 1.00 84.88 148 ALA A O 1
ATOM 1144 N N . LEU A 1 149 ? 5.537 0.979 21.341 1.00 88.75 149 LEU A N 1
ATOM 1145 C CA . LEU A 1 149 ? 4.482 0.239 20.664 1.00 88.75 149 LEU A CA 1
ATOM 1146 C C . LEU A 1 149 ? 3.121 0.643 21.220 1.00 88.75 149 LEU A C 1
ATOM 1148 O O . LEU A 1 149 ? 2.861 0.462 22.406 1.00 88.75 149 LEU A O 1
ATOM 1152 N N . VAL A 1 150 ? 2.231 1.118 20.349 1.00 90.62 150 VAL A N 1
ATOM 1153 C CA . VAL A 1 150 ? 0.811 1.231 20.697 1.00 90.62 150 VAL A CA 1
ATOM 1154 C C . VAL A 1 150 ? 0.208 -0.171 20.736 1.00 90.62 150 VAL A C 1
ATOM 1156 O O . VAL A 1 150 ? 0.281 -0.916 19.752 1.00 90.62 150 VAL A O 1
ATOM 1159 N N . THR A 1 151 ? -0.359 -0.536 21.880 1.00 93.00 151 THR A N 1
ATOM 1160 C CA . THR A 1 151 ? -0.941 -1.863 22.132 1.00 93.00 151 THR A CA 1
ATOM 1161 C C . THR A 1 151 ? -2.461 -1.839 22.024 1.00 93.00 151 THR A C 1
ATOM 1163 O O . THR A 1 151 ? -3.036 -2.711 21.377 1.00 93.00 151 THR A O 1
ATOM 1166 N N . LYS A 1 152 ? -3.103 -0.829 22.618 1.00 93.69 152 LYS A N 1
ATOM 1167 C CA . LYS A 1 152 ? -4.557 -0.609 22.630 1.00 93.69 152 LYS A CA 1
ATOM 1168 C C . LYS A 1 152 ? -4.879 0.854 22.951 1.00 93.69 152 LYS A C 1
ATOM 1170 O O . LYS A 1 152 ? -3.979 1.654 23.207 1.00 93.69 152 LYS A O 1
ATOM 1175 N N . PHE A 1 153 ? -6.158 1.200 22.972 1.00 92.81 153 PHE A N 1
ATOM 1176 C CA . PHE A 1 153 ? -6.651 2.481 23.459 1.00 92.81 153 PHE A CA 1
ATOM 1177 C C . PHE A 1 153 ? -7.846 2.298 24.396 1.00 92.81 153 PHE A C 1
ATOM 1179 O O . PHE A 1 153 ? -8.614 1.339 24.307 1.00 92.81 153 PHE A O 1
ATOM 1186 N N . ASP A 1 154 ? -7.985 3.238 25.321 1.00 88.69 154 ASP A N 1
ATOM 1187 C CA . ASP A 1 154 ? -9.089 3.274 26.264 1.00 88.69 154 ASP A CA 1
ATOM 1188 C C . ASP A 1 154 ? -10.262 4.039 25.676 1.00 88.69 154 ASP A C 1
ATOM 1190 O O . ASP A 1 154 ? -10.095 5.037 24.969 1.00 88.69 154 ASP A O 1
ATOM 1194 N N . THR A 1 155 ? -11.463 3.601 26.032 1.00 85.88 155 THR A N 1
ATOM 1195 C CA . THR A 1 155 ? -12.704 4.225 25.594 1.00 85.88 155 THR A CA 1
ATOM 1196 C C . THR A 1 155 ? -13.633 4.486 26.764 1.00 85.88 155 THR A C 1
ATOM 1198 O O . THR A 1 155 ? -13.654 3.730 27.737 1.00 85.88 155 THR A O 1
ATOM 1201 N N . THR A 1 156 ? -14.425 5.544 26.651 1.00 82.12 156 THR A N 1
ATOM 1202 C CA . THR A 1 156 ? -15.575 5.807 27.514 1.00 82.12 156 THR A CA 1
ATOM 1203 C C . THR A 1 156 ? -16.852 5.655 26.708 1.00 82.12 156 THR A C 1
ATOM 1205 O O . THR A 1 156 ? -16.954 6.150 25.587 1.00 82.12 156 THR A O 1
ATOM 1208 N N . MET A 1 157 ? -17.834 4.960 27.274 1.00 71.31 157 MET A N 1
ATOM 1209 C CA . MET A 1 157 ? -19.120 4.752 26.616 1.00 71.31 157 MET A CA 1
ATOM 1210 C C . MET A 1 157 ? -20.033 5.941 26.902 1.00 71.31 157 MET A C 1
ATOM 1212 O O . MET A 1 157 ? -20.292 6.258 28.064 1.00 71.31 157 MET A O 1
ATOM 1216 N N . SER A 1 158 ? -20.544 6.575 25.849 1.00 60.09 158 SER A N 1
ATOM 1217 C CA . SER A 1 158 ? -21.614 7.563 25.980 1.00 60.09 158 SER A CA 1
ATOM 1218 C C . SER A 1 158 ? -22.973 6.876 25.790 1.00 60.09 158 SER A C 1
ATOM 1220 O O . SER A 1 158 ? -23.151 6.163 24.799 1.00 60.09 158 SER A O 1
ATOM 1222 N N . PRO A 1 159 ? -23.957 7.060 26.696 1.00 52.97 159 PRO A N 1
ATOM 1223 C CA . PRO A 1 159 ? -25.305 6.565 26.462 1.00 52.97 159 PRO A CA 1
ATOM 1224 C C . PRO A 1 159 ? -25.893 7.277 25.239 1.00 52.97 159 PRO A C 1
ATOM 1226 O O . PRO A 1 159 ? -26.070 8.495 25.248 1.00 52.97 159 PRO A O 1
ATOM 1229 N N . GLY A 1 160 ? -26.194 6.524 24.181 1.00 51.03 160 GLY A N 1
ATOM 1230 C CA . GLY A 1 160 ? -26.901 7.064 23.024 1.00 51.03 160 GLY A CA 1
ATOM 1231 C C . GLY A 1 160 ? -28.310 7.531 23.423 1.00 51.03 160 GLY A C 1
ATOM 1232 O O . GLY A 1 160 ? -28.981 6.848 24.204 1.00 51.03 160 GLY A O 1
ATOM 1233 N N . PRO A 1 161 ? -28.802 8.678 22.921 1.00 43.66 161 PRO A N 1
ATOM 1234 C CA . PRO A 1 161 ? -30.167 9.105 23.188 1.00 43.66 161 PRO A CA 1
ATOM 1235 C C . PRO A 1 161 ? -31.170 8.168 22.495 1.00 43.66 161 PRO A C 1
ATOM 1237 O O . PRO A 1 161 ? -31.341 8.192 21.278 1.00 43.66 161 PRO A O 1
ATOM 1240 N N . GLY A 1 162 ? -31.859 7.350 23.293 1.00 51.84 162 GLY A N 1
ATOM 1241 C CA . GLY A 1 162 ? -33.193 6.825 22.979 1.00 51.84 162 GLY A CA 1
ATOM 1242 C C . GLY A 1 162 ? -33.349 5.890 21.773 1.00 51.84 162 GLY A C 1
ATOM 1243 O O . GLY A 1 162 ? -34.481 5.691 21.343 1.00 51.84 162 GLY A O 1
ATOM 1244 N N . THR A 1 163 ? -32.289 5.294 21.223 1.00 42.31 163 THR A N 1
ATOM 1245 C CA . THR A 1 163 ? -32.407 4.334 20.110 1.00 42.31 163 THR A CA 1
ATOM 1246 C C . THR A 1 163 ? -31.467 3.141 20.266 1.00 42.31 163 THR A C 1
ATOM 1248 O O . THR A 1 163 ? -30.429 3.229 20.914 1.00 42.31 163 THR A O 1
ATOM 1251 N N . VAL A 1 164 ? -31.844 2.018 19.646 1.00 49.88 164 VAL A N 1
ATOM 1252 C CA . VAL A 1 164 ? -31.114 0.734 19.526 1.00 49.88 164 VAL A CA 1
ATOM 1253 C C . VAL A 1 164 ? -29.851 0.879 18.636 1.00 49.88 164 VAL A C 1
ATOM 1255 O O . VAL A 1 164 ? -29.427 -0.055 17.967 1.00 49.88 164 VAL A O 1
ATOM 1258 N N . ALA A 1 165 ? -29.270 2.078 18.568 1.00 46.44 165 ALA A N 1
ATOM 1259 C CA . ALA A 1 165 ? -28.110 2.415 17.749 1.00 46.44 165 ALA A CA 1
ATOM 1260 C C . ALA A 1 165 ? -26.798 2.136 18.514 1.00 46.44 165 ALA A C 1
ATOM 1262 O O . ALA A 1 165 ? -26.798 2.174 19.750 1.00 46.44 165 ALA A O 1
ATOM 1263 N N . PRO A 1 166 ? -25.685 1.836 17.812 1.00 51.69 166 PRO A N 1
ATOM 1264 C CA . PRO A 1 166 ? -24.438 1.408 18.436 1.00 51.69 166 PRO A CA 1
ATOM 1265 C C . PRO A 1 166 ? -23.927 2.438 19.445 1.00 51.69 166 PRO A C 1
ATOM 1267 O O . PRO A 1 166 ? -23.921 3.643 19.190 1.00 51.69 166 PRO A O 1
ATOM 1270 N N . GLN A 1 167 ? -23.510 1.940 20.609 1.00 57.31 167 GLN A N 1
ATOM 1271 C CA . GLN A 1 167 ? -22.914 2.757 21.655 1.00 57.31 167 GLN A CA 1
ATOM 1272 C C . GLN A 1 167 ? -21.629 3.386 21.103 1.00 57.31 167 GLN A C 1
ATOM 1274 O O . GLN A 1 167 ? -20.686 2.677 20.751 1.00 57.31 167 GLN A O 1
ATOM 1279 N N . LEU A 1 168 ? -21.599 4.714 20.993 1.00 59.84 168 LEU A N 1
ATOM 1280 C CA . LEU A 1 168 ? -20.405 5.428 20.557 1.00 59.84 168 LEU A CA 1
ATOM 1281 C C . LEU A 1 168 ? -19.373 5.374 21.688 1.00 59.84 168 LEU A C 1
ATOM 1283 O O . LEU A 1 168 ? -19.567 5.955 22.760 1.00 59.84 168 LEU A O 1
ATOM 1287 N N . ALA A 1 169 ? -18.297 4.631 21.441 1.00 72.62 169 ALA A N 1
ATOM 1288 C CA . ALA A 1 169 ? -17.125 4.584 22.295 1.00 72.62 169 ALA A CA 1
ATOM 1289 C C . ALA A 1 169 ? -16.225 5.783 21.959 1.00 72.62 169 ALA A C 1
ATOM 1291 O O . ALA A 1 169 ? -15.710 5.886 20.847 1.00 72.62 169 ALA A O 1
ATOM 1292 N N . GLU A 1 170 ? -16.038 6.695 22.909 1.00 85.62 170 GLU A N 1
ATOM 1293 C CA . GLU A 1 170 ? -15.122 7.827 22.759 1.00 85.62 170 GLU A CA 1
ATOM 1294 C C . GLU A 1 170 ? -13.722 7.399 23.199 1.00 85.62 170 GLU A C 1
ATOM 1296 O O . GLU A 1 170 ? -13.542 6.963 24.335 1.00 85.62 170 GLU A O 1
ATOM 1301 N N . ALA A 1 171 ? -12.731 7.489 22.311 1.00 89.06 171 ALA A N 1
ATOM 1302 C CA . ALA A 1 171 ? -11.349 7.150 22.634 1.00 89.06 171 ALA A CA 1
ATOM 1303 C C . ALA A 1 171 ? -10.714 8.241 23.514 1.00 89.06 171 ALA A C 1
ATOM 1305 O O . ALA A 1 171 ? -10.749 9.420 23.176 1.00 89.06 171 ALA A O 1
ATOM 1306 N N . THR A 1 172 ? -10.104 7.854 24.637 1.00 89.75 172 THR A N 1
ATOM 1307 C CA . THR A 1 172 ? -9.637 8.803 25.670 1.00 89.75 172 THR A CA 1
ATOM 1308 C C . THR A 1 172 ? -8.130 8.790 25.899 1.00 89.75 172 THR A C 1
ATOM 1310 O O . THR A 1 172 ? -7.549 9.803 26.299 1.00 89.75 172 THR A O 1
ATOM 1313 N N . ALA A 1 173 ? -7.480 7.653 25.663 1.00 91.25 173 ALA A N 1
ATOM 1314 C CA . ALA A 1 173 ? -6.045 7.485 25.832 1.00 91.25 173 ALA A CA 1
ATOM 1315 C C . ALA A 1 173 ? -5.538 6.338 24.958 1.00 91.25 173 ALA A C 1
ATOM 1317 O O . ALA A 1 173 ? -6.280 5.397 24.696 1.00 91.25 173 ALA A O 1
ATOM 1318 N N . VAL A 1 174 ? -4.270 6.383 24.561 1.00 93.62 174 VAL A N 1
ATOM 1319 C CA . VAL A 1 174 ? -3.570 5.260 23.925 1.00 93.62 174 VAL A CA 1
ATOM 1320 C C . VAL A 1 174 ? -2.561 4.663 24.898 1.00 93.62 174 VAL A C 1
ATOM 1322 O O . VAL A 1 174 ? -1.827 5.393 25.567 1.00 93.62 174 VAL A O 1
ATOM 1325 N N . GLU A 1 175 ? -2.526 3.338 24.977 1.00 94.38 175 GLU A N 1
ATOM 1326 C CA . GLU A 1 175 ? -1.533 2.591 25.740 1.00 94.38 175 GLU A CA 1
ATOM 1327 C C . GLU A 1 175 ? -0.268 2.420 24.898 1.00 94.38 175 GLU A C 1
ATOM 1329 O O . GLU A 1 175 ? -0.315 1.912 23.775 1.00 94.38 175 GLU A O 1
ATOM 1334 N N . VAL A 1 176 ? 0.861 2.868 25.445 1.00 92.62 176 VAL A N 1
ATOM 1335 C CA . VAL A 1 176 ? 2.181 2.814 24.817 1.00 92.62 176 VAL A CA 1
ATOM 1336 C C . VAL A 1 176 ? 3.100 1.961 25.680 1.00 92.62 176 VAL A C 1
ATOM 1338 O O . VAL A 1 176 ? 3.367 2.304 26.831 1.00 92.62 176 VAL A O 1
ATOM 1341 N N . CYS A 1 177 ? 3.594 0.863 25.116 1.00 92.56 177 CYS A N 1
ATOM 1342 C CA . CYS A 1 177 ? 4.570 -0.027 25.734 1.00 92.56 177 CYS A CA 1
ATOM 1343 C C . CYS A 1 177 ? 5.976 0.269 25.196 1.00 92.56 177 CYS A C 1
ATOM 1345 O O . CYS A 1 177 ? 6.173 0.325 23.982 1.00 92.56 177 CYS A O 1
ATOM 1347 N N . PHE A 1 178 ? 6.950 0.462 26.081 1.00 90.50 178 PHE A N 1
ATOM 1348 C CA . PHE A 1 178 ? 8.347 0.740 25.739 1.00 90.50 178 PHE A CA 1
ATOM 1349 C C . PHE A 1 178 ? 9.212 -0.535 25.789 1.00 90.50 178 PHE A C 1
ATOM 1351 O O . PHE A 1 178 ? 8.794 -1.540 26.366 1.00 90.50 178 PHE A O 1
ATOM 1358 N N . PRO A 1 179 ? 10.436 -0.528 25.218 1.00 89.06 179 PRO A N 1
ATOM 1359 C CA . PRO A 1 179 ? 11.308 -1.711 25.186 1.00 89.06 179 PRO A CA 1
ATOM 1360 C C . PRO A 1 179 ? 11.681 -2.294 26.555 1.00 89.06 179 PRO A C 1
ATOM 1362 O O . PRO A 1 179 ? 12.010 -3.474 26.653 1.00 89.06 179 PRO A O 1
ATOM 1365 N N . ASP A 1 180 ? 11.633 -1.484 27.612 1.00 92.94 180 ASP A N 1
ATOM 1366 C CA . ASP A 1 180 ? 11.854 -1.907 28.998 1.00 92.94 180 ASP A CA 1
ATOM 1367 C C . ASP A 1 180 ? 10.594 -2.506 29.661 1.00 92.94 180 ASP A C 1
ATOM 1369 O O . ASP A 1 180 ? 10.615 -2.839 30.846 1.00 92.94 180 ASP A O 1
ATOM 1373 N N . ASN A 1 181 ? 9.518 -2.693 28.889 1.00 91.44 181 ASN A N 1
ATOM 1374 C CA . ASN A 1 181 ? 8.178 -3.111 29.307 1.00 91.44 181 ASN A CA 1
ATOM 1375 C C . ASN A 1 181 ? 7.439 -2.097 30.190 1.00 91.44 181 ASN A C 1
ATOM 1377 O O . ASN A 1 181 ? 6.419 -2.441 30.793 1.00 91.44 181 ASN A O 1
ATOM 1381 N N . THR A 1 182 ? 7.910 -0.849 30.278 1.00 93.88 182 THR A N 1
ATOM 1382 C CA . THR A 1 182 ? 7.111 0.205 30.903 1.00 93.88 182 THR A CA 1
ATOM 1383 C C . THR A 1 182 ? 5.917 0.548 30.020 1.00 93.88 182 THR A C 1
ATOM 1385 O O . THR A 1 182 ? 6.006 0.567 28.792 1.00 93.88 182 THR A O 1
ATOM 1388 N N . VAL A 1 183 ? 4.777 0.810 30.658 1.00 93.69 183 VAL A N 1
ATOM 1389 C CA . VAL A 1 183 ? 3.525 1.156 29.983 1.00 93.69 183 VAL A CA 1
ATOM 1390 C C . VAL A 1 183 ? 3.108 2.558 30.403 1.00 93.69 183 VAL A C 1
ATOM 1392 O O . VAL A 1 183 ? 3.079 2.873 31.594 1.00 93.69 183 VAL A O 1
ATOM 1395 N N . GLN A 1 184 ? 2.778 3.403 29.429 1.00 92.56 184 GLN A N 1
ATOM 1396 C CA . GLN A 1 184 ? 2.259 4.750 29.656 1.00 92.56 184 GLN A CA 1
ATOM 1397 C C . GLN A 1 184 ? 0.962 4.975 28.883 1.00 92.56 184 GLN A C 1
ATOM 1399 O O . GLN A 1 184 ? 0.769 4.437 27.796 1.00 92.56 184 GLN A O 1
ATOM 1404 N N . LEU A 1 185 ? 0.092 5.818 29.437 1.00 92.62 185 LEU A N 1
ATOM 1405 C CA . LEU A 1 185 ? -1.115 6.284 28.762 1.00 92.62 185 LEU A CA 1
ATOM 1406 C C . LEU A 1 185 ? -0.873 7.682 28.195 1.00 92.62 185 LEU A C 1
ATOM 1408 O O . LEU A 1 185 ? -0.685 8.637 28.953 1.00 92.62 185 LEU A O 1
ATOM 1412 N N . ALA A 1 186 ? -0.912 7.813 26.872 1.00 89.25 186 ALA A N 1
ATOM 1413 C CA . ALA A 1 186 ? -0.879 9.109 26.207 1.00 89.25 186 ALA A CA 1
ATOM 1414 C C . ALA A 1 186 ? -2.309 9.581 25.919 1.00 89.25 186 ALA A C 1
ATOM 1416 O O . ALA A 1 186 ? -3.125 8.836 25.383 1.00 89.25 186 ALA A O 1
ATOM 1417 N N . LYS A 1 187 ? -2.618 10.827 26.284 1.00 88.94 187 LYS A N 1
ATOM 1418 C CA . LYS A 1 187 ? -3.948 11.428 26.115 1.00 88.94 187 LYS A CA 1
ATOM 1419 C C . LYS A 1 187 ? -3.904 12.564 25.097 1.00 88.94 187 LYS A C 1
ATOM 1421 O O . LYS A 1 187 ? -2.887 13.265 25.034 1.00 88.94 187 LYS A O 1
ATOM 1426 N N . PRO A 1 188 ? -4.992 12.807 24.346 1.00 84.62 188 PRO A N 1
ATOM 1427 C CA . PRO A 1 188 ? -5.107 14.010 23.537 1.00 84.62 188 PRO A CA 1
ATOM 1428 C C . PRO A 1 188 ? -4.916 15.270 24.393 1.00 84.62 188 PRO A C 1
ATOM 1430 O O . PRO A 1 188 ? -5.377 15.351 25.531 1.00 84.62 188 PRO A O 1
ATOM 1433 N N . LYS A 1 189 ? -4.220 16.276 23.848 1.00 80.44 189 LYS A N 1
ATOM 1434 C CA . LYS A 1 189 ? -3.882 17.514 24.579 1.00 80.44 189 LYS A CA 1
ATOM 1435 C C . LYS A 1 189 ? -5.107 18.383 24.900 1.00 80.44 189 LYS A C 1
ATOM 1437 O O . LYS A 1 189 ? -5.065 19.185 25.829 1.00 80.44 189 LYS A O 1
ATOM 1442 N N . SER A 1 190 ? -6.176 18.252 24.122 1.00 79.12 190 SER A N 1
ATOM 1443 C CA . SER A 1 190 ? -7.434 18.983 24.283 1.00 79.12 190 SER A CA 1
ATOM 1444 C C . SER A 1 190 ? -8.608 18.019 24.364 1.00 79.12 190 SER A C 1
ATOM 1446 O O . SER A 1 190 ? -8.559 16.951 23.763 1.00 79.12 190 SER A O 1
ATOM 1448 N N . SER A 1 191 ? -9.700 18.446 25.001 1.00 73.12 191 SER A N 1
ATOM 1449 C CA . SER A 1 191 ? -10.970 17.704 25.065 1.00 73.12 191 SER A CA 1
ATOM 1450 C C . SER A 1 191 ? -11.663 17.508 23.710 1.00 73.12 191 SER A C 1
ATOM 1452 O O . SER A 1 191 ? -12.666 16.819 23.643 1.00 73.12 191 SER A O 1
ATOM 1454 N N . ILE A 1 192 ? -11.157 18.143 22.650 1.00 77.31 192 ILE A N 1
ATOM 1455 C CA . ILE A 1 192 ? -11.597 17.971 21.255 1.00 77.31 192 ILE A CA 1
ATOM 1456 C C . ILE A 1 192 ? -10.544 17.248 20.400 1.00 77.31 192 ILE A C 1
ATOM 1458 O O . ILE A 1 192 ? -10.576 17.328 19.179 1.00 77.31 192 ILE A O 1
ATOM 1462 N N . GLY A 1 193 ? -9.520 16.666 21.029 1.00 82.06 193 GLY A N 1
ATOM 1463 C CA . GLY A 1 193 ? -8.449 15.992 20.305 1.00 82.06 193 GLY A CA 1
ATOM 1464 C C . GLY A 1 193 ? -8.880 14.610 19.821 1.00 82.06 193 GLY A C 1
ATOM 1465 O O . GLY A 1 193 ? -9.645 13.927 20.492 1.00 82.06 193 GLY A O 1
ATOM 1466 N N . GLU A 1 194 ? -8.348 14.195 18.678 1.00 87.25 194 GLU A N 1
ATOM 1467 C CA . GLU A 1 194 ? -8.675 12.918 18.044 1.00 87.25 194 GLU A CA 1
ATOM 1468 C C . GLU A 1 194 ? -7.555 11.889 18.248 1.00 87.25 194 GLU A C 1
ATOM 1470 O O . GLU A 1 194 ? -6.372 12.235 18.337 1.00 87.25 194 GLU A O 1
ATOM 1475 N N . ILE A 1 195 ? -7.929 10.609 18.289 1.00 89.75 195 ILE A N 1
ATOM 1476 C CA . ILE A 1 195 ? -7.005 9.475 18.182 1.00 89.75 195 ILE A CA 1
ATOM 1477 C C . ILE A 1 195 ? -7.234 8.843 16.810 1.00 89.75 195 ILE A C 1
ATOM 1479 O O . ILE A 1 195 ? -8.321 8.345 16.530 1.00 89.75 195 ILE A O 1
ATOM 1483 N N . ILE A 1 196 ? -6.204 8.856 15.964 1.00 91.88 196 ILE A N 1
ATOM 1484 C CA . ILE A 1 196 ? -6.265 8.333 14.595 1.00 91.88 196 ILE A CA 1
ATOM 1485 C C . ILE A 1 196 ? -5.373 7.092 14.507 1.00 91.88 196 ILE A C 1
ATOM 1487 O O . ILE A 1 196 ? -4.170 7.162 14.770 1.00 91.88 196 ILE A O 1
ATOM 1491 N N . LEU A 1 197 ? -5.953 5.946 14.141 1.00 93.25 197 LEU A N 1
ATOM 1492 C CA . LEU A 1 197 ? -5.211 4.696 13.972 1.00 93.25 197 LEU A CA 1
ATOM 1493 C C . LEU A 1 197 ? -4.681 4.563 12.542 1.00 93.25 197 LEU A C 1
ATOM 1495 O O . LEU A 1 197 ? -5.429 4.270 11.615 1.00 93.25 197 LEU A O 1
ATOM 1499 N N . CYS A 1 198 ? -3.365 4.695 12.389 1.00 93.12 198 CYS A N 1
ATOM 1500 C CA . CYS A 1 198 ? -2.659 4.539 11.112 1.00 93.12 198 CYS A CA 1
ATOM 1501 C C . CYS A 1 198 ? -1.647 3.380 11.155 1.00 93.12 198 CYS A C 1
ATOM 1503 O O . CYS A 1 198 ? -0.544 3.493 10.627 1.00 93.12 198 CYS A O 1
ATOM 1505 N N . ALA A 1 199 ? -1.981 2.274 11.829 1.00 92.81 199 ALA A N 1
ATOM 1506 C CA . ALA A 1 199 ? -1.054 1.158 12.049 1.00 92.81 199 ALA A CA 1
ATOM 1507 C C . ALA A 1 199 ? -0.973 0.166 10.864 1.00 92.81 199 ALA A C 1
ATOM 1509 O O . ALA A 1 199 ? -0.216 -0.802 10.919 1.00 92.81 199 ALA A O 1
ATOM 1510 N N . GLY A 1 200 ? -1.728 0.408 9.789 1.00 93.62 200 GLY A N 1
ATOM 1511 C CA . GLY A 1 200 ? -1.824 -0.466 8.616 1.00 93.62 200 GLY A CA 1
ATOM 1512 C C . GLY A 1 200 ? -2.881 -1.567 8.762 1.00 93.62 200 GLY A C 1
ATOM 1513 O O . GLY A 1 200 ? -3.371 -1.834 9.861 1.00 93.62 200 GLY A O 1
ATOM 1514 N N . SER A 1 201 ? -3.215 -2.220 7.645 1.00 94.69 201 SER A N 1
ATOM 1515 C CA . SER A 1 201 ? -4.318 -3.194 7.523 1.00 94.69 201 SER A CA 1
ATOM 1516 C C . SER A 1 201 ? -4.229 -4.378 8.490 1.00 94.69 201 SER A C 1
ATOM 1518 O O . SER A 1 201 ? -5.254 -4.902 8.902 1.00 94.69 201 SER A O 1
ATOM 1520 N N . ILE A 1 202 ? -3.021 -4.767 8.910 1.00 93.00 202 ILE A N 1
ATOM 1521 C CA . ILE A 1 202 ? -2.809 -5.881 9.849 1.00 93.00 202 ILE A CA 1
ATOM 1522 C C . ILE A 1 202 ? -2.892 -5.443 11.318 1.00 93.00 202 ILE A C 1
ATOM 1524 O O . ILE A 1 202 ? -3.442 -6.156 12.154 1.00 93.00 202 ILE A O 1
ATOM 1528 N N . ARG A 1 203 ? -2.312 -4.290 11.677 1.00 94.38 203 ARG A N 1
ATOM 1529 C CA . ARG A 1 203 ? -2.162 -3.889 13.090 1.00 94.38 203 ARG A CA 1
ATOM 1530 C C . ARG A 1 203 ? -3.307 -3.021 13.592 1.00 94.38 203 ARG A C 1
ATOM 1532 O O . ARG A 1 203 ? -3.614 -3.096 14.777 1.00 94.38 203 ARG A O 1
ATOM 1539 N N . THR A 1 204 ? -3.944 -2.228 12.733 1.00 96.88 204 THR A N 1
ATOM 1540 C CA . THR A 1 204 ? -5.124 -1.441 13.115 1.00 96.88 204 THR A CA 1
ATOM 1541 C C . THR A 1 204 ? -6.260 -2.318 13.663 1.00 96.88 204 THR A C 1
ATOM 1543 O O . THR A 1 204 ? -6.705 -2.023 14.773 1.00 96.88 204 THR A O 1
ATOM 1546 N N . PRO A 1 205 ? -6.706 -3.405 12.991 1.00 96.81 205 PRO A N 1
ATOM 1547 C CA . PRO A 1 205 ? -7.754 -4.261 13.550 1.00 96.81 205 PRO A CA 1
ATOM 1548 C C . PRO A 1 205 ? -7.330 -4.935 14.855 1.00 96.81 205 PRO A C 1
ATOM 1550 O O . PRO A 1 205 ? -8.111 -4.958 15.797 1.00 96.81 205 PRO A O 1
ATOM 1553 N N . GLN A 1 206 ? -6.070 -5.362 14.977 1.00 96.12 206 GLN A N 1
ATOM 1554 C CA . GLN A 1 206 ? -5.567 -5.920 16.234 1.00 96.12 206 GLN A CA 1
ATOM 1555 C C . GLN A 1 206 ? -5.640 -4.913 17.394 1.00 96.12 206 GLN A C 1
ATOM 1557 O O . GLN A 1 206 ? -6.011 -5.276 18.506 1.00 96.12 206 GLN A O 1
ATOM 1562 N N . ILE A 1 207 ? -5.279 -3.647 17.158 1.00 96.88 207 ILE A N 1
ATOM 1563 C CA . ILE A 1 207 ? -5.374 -2.593 18.178 1.00 96.88 207 ILE A CA 1
ATOM 1564 C C . ILE A 1 207 ? -6.841 -2.357 18.561 1.00 96.88 207 ILE A C 1
ATOM 1566 O O . ILE A 1 207 ? -7.131 -2.209 19.746 1.00 96.88 207 ILE A O 1
ATOM 1570 N N . LEU A 1 208 ? -7.768 -2.352 17.595 1.00 96.56 208 LEU A N 1
ATOM 1571 C CA . LEU A 1 208 ? -9.209 -2.248 17.858 1.00 96.56 208 LEU A CA 1
ATOM 1572 C C . LEU A 1 208 ? -9.709 -3.413 18.726 1.00 96.56 208 LEU A C 1
ATOM 1574 O O . LEU A 1 208 ? -10.314 -3.174 19.773 1.00 96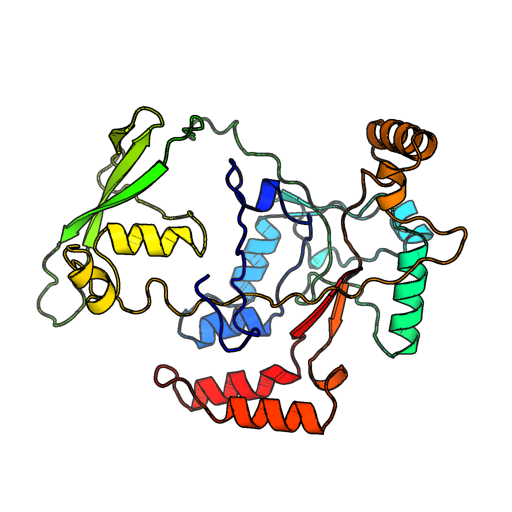.56 208 LEU A O 1
ATOM 1578 N N . GLU A 1 209 ? -9.374 -4.651 18.359 1.00 96.88 209 GLU A N 1
ATOM 1579 C CA . GLU A 1 209 ? -9.761 -5.858 19.096 1.00 96.88 209 GLU A CA 1
ATOM 1580 C C . GLU A 1 209 ? -9.224 -5.841 20.531 1.00 96.88 209 GLU A C 1
ATOM 1582 O O . GLU A 1 209 ? -9.990 -6.010 21.479 1.00 96.88 209 GLU A O 1
ATOM 1587 N N . LEU A 1 210 ? -7.933 -5.536 20.719 1.00 96.44 210 LEU A N 1
ATOM 1588 C CA . LEU A 1 210 ? -7.308 -5.397 22.044 1.00 96.44 210 LEU A CA 1
ATOM 1589 C C . LEU A 1 210 ? -7.910 -4.256 22.884 1.00 96.44 210 LEU A C 1
ATOM 1591 O O . LEU A 1 210 ? -7.759 -4.242 24.107 1.00 96.44 210 LEU A O 1
ATOM 1595 N N . SER A 1 211 ? -8.597 -3.309 22.242 1.00 95.44 211 SER A N 1
ATOM 1596 C CA . SER A 1 211 ? -9.314 -2.201 22.887 1.00 95.44 211 SER A CA 1
ATOM 1597 C C . SER A 1 211 ? -10.772 -2.540 23.226 1.00 95.44 211 SER A C 1
ATOM 1599 O O . SER A 1 211 ? -11.458 -1.731 23.863 1.00 95.44 211 SER A O 1
ATOM 1601 N N . GLY A 1 212 ? -11.239 -3.734 22.838 1.00 94.00 212 GLY A N 1
ATOM 1602 C CA . GLY A 1 212 ? -12.606 -4.214 23.037 1.00 94.00 212 GLY A CA 1
ATOM 1603 C C . GLY A 1 212 ? -13.571 -3.871 21.898 1.00 94.00 212 GLY A C 1
ATOM 1604 O O . GLY A 1 212 ? -14.781 -3.871 22.121 1.00 94.00 212 GLY A O 1
ATOM 1605 N N . ILE A 1 213 ? -13.067 -3.540 20.704 1.00 94.31 213 ILE A N 1
ATOM 1606 C CA . ILE A 1 213 ? -13.865 -3.217 19.511 1.00 94.31 213 ILE A CA 1
ATOM 1607 C C . ILE A 1 213 ? -13.598 -4.287 18.447 1.00 94.31 213 ILE A C 1
ATOM 1609 O O . ILE A 1 213 ? -12.538 -4.291 17.828 1.00 94.31 213 ILE A O 1
ATOM 1613 N N . GLY A 1 214 ? -14.544 -5.200 18.240 1.00 94.44 214 GLY A N 1
ATOM 1614 C CA . GLY A 1 214 ? -14.396 -6.322 17.307 1.00 94.44 214 GLY A CA 1
ATOM 1615 C C . GLY A 1 214 ? -15.470 -7.389 17.496 1.00 94.44 214 GLY A C 1
ATOM 1616 O O . GLY A 1 214 ? -16.421 -7.165 18.243 1.00 94.44 214 GLY A O 1
ATOM 1617 N N . ASP A 1 215 ? -15.337 -8.538 16.828 1.00 95.19 215 ASP A N 1
ATOM 1618 C CA . ASP A 1 215 ? -16.284 -9.655 16.966 1.00 95.19 215 ASP A CA 1
ATOM 1619 C C . ASP A 1 215 ? -16.266 -10.207 18.398 1.00 95.19 215 ASP A C 1
ATOM 1621 O O . ASP A 1 215 ? -15.254 -10.739 18.870 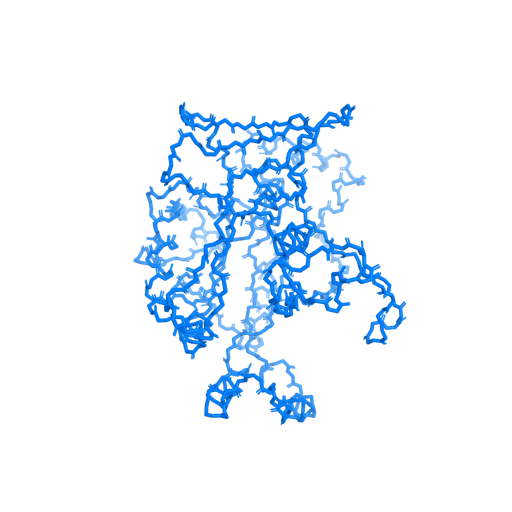1.00 95.19 215 ASP A O 1
ATOM 1625 N N . LYS A 1 216 ? -17.406 -10.155 19.091 1.00 96.06 216 LYS A N 1
ATOM 1626 C CA . LYS A 1 216 ? -17.552 -10.729 20.433 1.00 96.06 216 LYS A CA 1
ATOM 1627 C C . LYS A 1 216 ? -17.071 -12.181 20.543 1.00 96.06 216 LYS A C 1
ATOM 1629 O O . LYS A 1 216 ? -16.542 -12.566 21.591 1.00 96.06 216 LYS A O 1
ATOM 1634 N N . ASN A 1 217 ? -17.250 -12.993 19.504 1.00 96.75 217 ASN A N 1
ATOM 1635 C CA . ASN A 1 217 ? -16.853 -14.402 19.489 1.00 96.75 217 ASN A CA 1
ATOM 1636 C C . ASN A 1 217 ? -15.336 -14.586 19.367 1.00 96.75 217 ASN A C 1
ATOM 1638 O O . ASN A 1 217 ? -14.817 -15.606 19.818 1.00 96.75 217 ASN A O 1
ATOM 1642 N N . VAL A 1 218 ? -14.628 -13.598 18.814 1.00 96.12 218 VAL A N 1
ATOM 1643 C CA . VAL A 1 218 ? -13.159 -13.538 18.806 1.00 96.12 218 VAL A CA 1
ATOM 1644 C C . VAL A 1 218 ? -12.643 -13.022 20.151 1.00 96.12 218 VAL A C 1
ATOM 1646 O O . VAL A 1 218 ? -11.704 -13.584 20.714 1.00 96.12 218 VAL A O 1
ATOM 1649 N N . LEU A 1 219 ? -13.285 -11.990 20.709 1.00 97.38 219 LEU A N 1
ATOM 1650 C CA . LEU A 1 219 ? -12.831 -11.312 21.928 1.00 97.38 219 LEU A CA 1
ATOM 1651 C C . LEU A 1 219 ? -13.075 -12.117 23.216 1.00 97.38 219 LEU A C 1
ATOM 1653 O O . LEU A 1 219 ? -12.191 -12.204 24.072 1.00 97.38 219 LEU A O 1
ATOM 1657 N N . SER A 1 220 ? -14.254 -12.733 23.363 1.00 96.94 220 SER A N 1
ATOM 1658 C CA . SER A 1 220 ? -14.667 -13.387 24.618 1.00 96.94 220 SER A CA 1
ATOM 1659 C C . SER A 1 220 ? -13.739 -14.537 25.049 1.00 96.94 220 SER A C 1
ATOM 1661 O O . SER A 1 220 ? -13.377 -14.584 26.227 1.00 96.94 220 SER A O 1
ATOM 1663 N N . PRO A 1 221 ? -13.290 -15.446 24.153 1.00 97.88 221 PRO A N 1
ATOM 1664 C CA . PRO A 1 221 ? -12.344 -16.507 24.515 1.00 97.88 221 PRO A CA 1
ATOM 1665 C C . PRO A 1 221 ? -10.969 -15.996 24.968 1.00 97.88 221 PRO A C 1
ATOM 1667 O O . PRO A 1 221 ? -10.256 -16.712 25.669 1.00 97.88 221 PRO A O 1
ATOM 1670 N N . LEU A 1 222 ? -10.598 -14.769 24.586 1.00 97.44 222 LEU A N 1
ATOM 1671 C CA . LEU A 1 222 ? -9.346 -14.114 24.977 1.00 97.44 222 LEU A CA 1
ATOM 1672 C C . LEU A 1 222 ? -9.471 -13.341 26.302 1.00 97.44 222 LEU A C 1
ATOM 1674 O O . LEU A 1 222 ? -8.494 -12.751 26.760 1.00 97.44 222 LEU A O 1
ATOM 1678 N N . GLY A 1 223 ? -10.658 -13.331 26.922 1.00 97.19 223 GLY A N 1
ATOM 1679 C CA . GLY A 1 223 ? -10.927 -12.576 28.147 1.00 97.19 223 GLY A CA 1
ATOM 1680 C C . GLY A 1 223 ? -11.009 -11.062 27.935 1.00 97.19 223 GLY A C 1
ATOM 1681 O O . GLY A 1 223 ? -10.858 -10.309 28.897 1.00 97.19 223 GLY A O 1
ATOM 1682 N N . ILE A 1 224 ? -11.227 -10.608 26.696 1.00 96.00 224 ILE A N 1
ATOM 1683 C CA . ILE A 1 224 ? -11.365 -9.189 26.357 1.00 96.00 224 ILE A CA 1
ATOM 1684 C C . ILE A 1 224 ? -12.842 -8.795 26.454 1.00 96.00 224 ILE A C 1
ATOM 1686 O O . ILE A 1 224 ? -13.705 -9.421 25.839 1.00 96.00 224 ILE A O 1
ATOM 1690 N N . GLU A 1 225 ? -13.141 -7.740 27.214 1.00 93.88 225 GLU A N 1
ATOM 1691 C CA . GLU A 1 225 ? -14.485 -7.161 27.276 1.00 93.88 225 GLU A CA 1
ATOM 1692 C C . GLU A 1 225 ? -14.867 -6.547 25.920 1.00 93.88 225 GLU A C 1
ATOM 1694 O O . GLU A 1 225 ? -14.208 -5.629 25.431 1.00 93.88 225 GLU A O 1
ATOM 1699 N N . THR A 1 226 ? -15.956 -7.031 25.320 1.00 93.12 226 THR A N 1
ATOM 1700 C CA . THR A 1 226 ? -16.518 -6.441 24.100 1.00 93.12 226 THR A CA 1
ATOM 1701 C C . THR A 1 226 ? -17.284 -5.166 24.439 1.00 93.12 226 THR A C 1
ATOM 1703 O O . THR A 1 226 ? -18.420 -5.219 24.907 1.00 93.12 226 THR A O 1
ATOM 1706 N N . LYS A 1 227 ? -16.664 -4.016 24.173 1.00 91.44 227 LYS A N 1
ATOM 1707 C CA . LYS A 1 227 ? -17.264 -2.686 24.335 1.00 91.44 227 LYS A CA 1
ATOM 1708 C C . LYS A 1 227 ? -18.126 -2.307 23.134 1.00 91.44 227 LYS A C 1
ATOM 1710 O O . LYS A 1 227 ? -19.200 -1.738 23.297 1.00 91.44 227 LYS A O 1
ATOM 1715 N N . VAL A 1 228 ? -17.657 -2.640 21.932 1.00 90.75 228 VAL A N 1
ATOM 1716 C CA . VAL A 1 228 ? -18.406 -2.485 20.681 1.00 90.75 228 VAL A CA 1
ATOM 1717 C C . VAL A 1 228 ? -18.284 -3.788 19.903 1.00 90.75 228 VAL A C 1
ATOM 1719 O O . VAL A 1 228 ? -17.188 -4.164 19.490 1.00 90.75 228 VAL A O 1
ATOM 1722 N N . ASP A 1 229 ? -19.409 -4.478 19.725 1.00 91.69 229 ASP A N 1
ATOM 1723 C CA . ASP A 1 229 ? -19.473 -5.692 18.911 1.00 91.69 229 ASP A CA 1
ATOM 1724 C C . ASP A 1 229 ? -19.494 -5.292 17.432 1.00 91.69 229 ASP A C 1
ATOM 1726 O O . ASP A 1 229 ? -20.521 -4.858 16.905 1.00 91.69 229 ASP A O 1
ATOM 1730 N N . LEU A 1 230 ? -18.325 -5.349 16.792 1.00 92.31 230 LEU A N 1
ATOM 1731 C CA . LEU A 1 230 ? -18.122 -4.933 15.406 1.00 92.31 230 LEU A CA 1
ATOM 1732 C C . LEU A 1 230 ? -17.411 -6.050 14.627 1.00 92.31 230 LEU A C 1
ATOM 1734 O O . LEU A 1 230 ? -16.198 -5.974 14.423 1.00 92.31 230 LEU A O 1
ATOM 1738 N N . PRO A 1 231 ? -18.146 -7.079 14.162 1.00 93.12 231 PRO A N 1
ATOM 1739 C CA . PRO A 1 231 ? -17.546 -8.277 13.569 1.00 93.12 231 PRO A CA 1
ATOM 1740 C C . PRO A 1 231 ? -16.738 -8.050 12.284 1.00 93.12 231 PRO A C 1
ATOM 1742 O O . PRO A 1 231 ? -16.010 -8.933 11.850 1.00 93.12 231 PRO A O 1
ATOM 1745 N N . GLY A 1 232 ? -16.861 -6.873 11.660 1.00 91.75 232 GLY A N 1
ATOM 1746 C CA . GLY A 1 232 ? -16.049 -6.494 10.502 1.00 91.75 232 GLY A CA 1
ATOM 1747 C C . GLY A 1 232 ? -14.587 -6.174 10.838 1.00 91.75 232 GLY A C 1
ATOM 1748 O O . GLY A 1 232 ? -13.749 -6.173 9.941 1.00 91.75 232 GLY A O 1
ATOM 1749 N N . VAL A 1 233 ? -14.251 -5.904 12.106 1.00 95.75 233 VAL A N 1
ATOM 1750 C CA . VAL A 1 233 ? -12.861 -5.648 12.514 1.00 95.75 233 VAL A CA 1
ATOM 1751 C C . VAL A 1 233 ? -12.038 -6.921 12.340 1.00 95.75 233 VAL A C 1
ATOM 1753 O O . VAL A 1 233 ? -12.389 -7.963 12.876 1.00 95.75 233 VAL A O 1
ATOM 1756 N N . GLY A 1 234 ? -10.945 -6.828 11.579 1.00 94.62 234 GLY A N 1
ATOM 1757 C CA . GLY A 1 234 ? -10.059 -7.964 11.295 1.00 94.62 234 GLY A CA 1
ATOM 1758 C C . GLY A 1 234 ? -10.582 -8.921 10.219 1.00 94.62 234 GLY A C 1
ATOM 1759 O O . GLY A 1 234 ? -9.850 -9.817 9.801 1.00 94.62 234 GLY A O 1
ATOM 1760 N N . ALA A 1 235 ? -11.810 -8.715 9.738 1.00 92.81 235 ALA A N 1
ATOM 1761 C CA . ALA A 1 235 ? -12.390 -9.439 8.616 1.00 92.81 235 ALA A CA 1
ATOM 1762 C C . ALA A 1 235 ? -12.068 -8.754 7.274 1.00 92.81 235 ALA A C 1
ATOM 1764 O O . ALA A 1 235 ? -11.419 -7.710 7.232 1.00 92.81 235 ALA A O 1
ATOM 1765 N N . ASN A 1 236 ? -12.539 -9.357 6.175 1.00 89.94 236 ASN A N 1
ATOM 1766 C CA . ASN A 1 236 ? -12.409 -8.832 4.811 1.00 89.94 236 ASN A CA 1
ATOM 1767 C C . ASN A 1 236 ? -10.967 -8.437 4.432 1.00 89.94 236 ASN A C 1
ATOM 1769 O O . ASN A 1 236 ? -10.721 -7.372 3.873 1.00 89.94 236 ASN A O 1
ATOM 1773 N N . TYR A 1 237 ? -10.003 -9.285 4.801 1.00 92.38 237 TYR A N 1
ATOM 1774 C CA . TYR A 1 237 ? -8.619 -9.117 4.373 1.00 92.38 237 TYR A CA 1
ATOM 1775 C C . TYR A 1 237 ? -8.511 -9.376 2.869 1.00 92.38 237 TYR A C 1
ATOM 1777 O O . TYR A 1 237 ? -8.831 -10.471 2.406 1.00 92.38 237 TYR A O 1
ATOM 1785 N N . GLU A 1 238 ? -8.013 -8.382 2.144 1.00 90.56 238 GLU A N 1
ATOM 1786 C CA . GLU A 1 238 ? -7.778 -8.419 0.704 1.00 90.56 238 GLU A CA 1
ATOM 1787 C C . GLU A 1 238 ? -6.308 -8.087 0.429 1.00 90.56 238 GLU A C 1
ATOM 1789 O O . GLU A 1 238 ? -5.711 -7.248 1.111 1.00 90.56 238 GLU A O 1
ATOM 1794 N N . ASP A 1 239 ? -5.712 -8.779 -0.540 1.00 90.88 239 ASP A N 1
ATOM 1795 C CA . ASP A 1 239 ? -4.313 -8.607 -0.932 1.00 90.88 239 ASP A CA 1
ATOM 1796 C C . ASP A 1 239 ? -4.114 -9.052 -2.386 1.00 90.88 239 ASP A C 1
ATOM 1798 O O . ASP A 1 239 ? -4.907 -9.830 -2.925 1.00 90.88 239 ASP A O 1
ATOM 1802 N N . HIS A 1 240 ? -3.031 -8.600 -3.012 1.00 86.56 240 HIS A N 1
ATOM 1803 C CA . HIS A 1 240 ? -2.646 -9.042 -4.347 1.00 86.56 240 HIS A CA 1
ATOM 1804 C C . HIS A 1 240 ? -1.821 -10.328 -4.255 1.00 86.56 240 HIS A C 1
ATOM 1806 O O . HIS A 1 240 ? -0.733 -10.365 -3.675 1.00 86.56 240 HIS A O 1
ATOM 1812 N N . VAL A 1 241 ? -2.318 -11.406 -4.864 1.00 85.25 241 VAL A N 1
ATOM 1813 C CA . VAL A 1 241 ? -1.573 -12.668 -4.930 1.00 85.25 241 VAL A CA 1
ATOM 1814 C C . VAL A 1 241 ? -0.489 -12.559 -5.999 1.00 85.25 241 VAL A C 1
ATOM 1816 O O . VAL A 1 241 ? -0.773 -12.541 -7.194 1.00 85.25 241 VAL A O 1
ATOM 1819 N N . ILE A 1 242 ? 0.771 -12.530 -5.568 1.00 84.56 242 ILE A N 1
ATOM 1820 C CA . ILE A 1 242 ? 1.923 -12.481 -6.469 1.00 84.56 242 ILE A CA 1
ATOM 1821 C C . ILE A 1 242 ? 2.408 -13.886 -6.846 1.00 84.56 242 ILE A C 1
ATOM 1823 O O . ILE A 1 242 ? 2.635 -14.741 -5.989 1.00 84.56 242 ILE A O 1
ATOM 1827 N N . THR A 1 243 ? 2.633 -14.105 -8.141 1.00 84.06 243 THR A N 1
ATOM 1828 C CA . THR A 1 243 ? 3.362 -15.270 -8.661 1.00 84.06 243 THR A CA 1
ATOM 1829 C C . THR A 1 243 ? 4.604 -14.790 -9.399 1.00 84.06 243 THR A C 1
ATOM 1831 O O . THR A 1 243 ? 4.523 -13.902 -10.242 1.00 84.06 243 THR A O 1
ATOM 1834 N N . ILE A 1 244 ? 5.759 -15.383 -9.093 1.00 85.75 244 ILE A N 1
ATOM 1835 C CA . ILE A 1 244 ? 7.043 -14.982 -9.676 1.00 85.75 244 ILE A CA 1
ATOM 1836 C C . ILE A 1 244 ? 7.467 -16.012 -10.722 1.00 85.75 244 ILE A C 1
ATOM 1838 O O . ILE A 1 244 ? 7.658 -17.188 -10.408 1.00 85.75 244 ILE A O 1
ATOM 1842 N N . LEU A 1 245 ? 7.657 -15.555 -11.960 1.00 85.38 245 LEU A N 1
ATOM 1843 C CA . LEU A 1 245 ? 8.246 -16.341 -13.041 1.00 85.38 245 LEU A CA 1
ATOM 1844 C C . LEU A 1 245 ? 9.681 -15.871 -13.281 1.00 85.38 245 LEU A C 1
ATOM 1846 O O . LEU A 1 245 ? 9.917 -14.718 -13.633 1.00 85.38 245 LEU A O 1
ATOM 1850 N N . THR A 1 246 ? 10.649 -16.768 -13.105 1.00 88.62 246 THR A N 1
ATOM 1851 C CA . THR A 1 246 ? 12.071 -16.447 -13.275 1.00 88.62 246 THR A CA 1
ATOM 1852 C C . THR A 1 246 ? 12.615 -17.068 -14.555 1.00 88.62 246 THR A C 1
ATOM 1854 O O . THR A 1 246 ? 12.489 -18.271 -14.780 1.00 88.62 246 THR A O 1
ATOM 1857 N N . PHE A 1 247 ? 13.277 -16.251 -15.376 1.00 87.56 247 PHE A N 1
ATOM 1858 C CA . PHE A 1 247 ? 13.876 -16.675 -16.639 1.00 87.56 247 PHE A CA 1
ATOM 1859 C C . PHE A 1 247 ? 15.382 -16.421 -16.645 1.00 87.56 247 PHE A C 1
ATOM 1861 O O . PHE A 1 247 ? 15.860 -15.399 -16.155 1.00 87.56 247 PHE A O 1
ATOM 1868 N N . LYS A 1 248 ? 16.141 -17.336 -17.256 1.00 89.75 248 LYS A N 1
ATOM 1869 C CA . LYS A 1 248 ? 17.575 -17.139 -17.480 1.00 89.75 248 LYS A CA 1
ATOM 1870 C C . LYS A 1 248 ? 17.795 -16.116 -18.598 1.00 89.75 248 LYS A C 1
ATOM 1872 O O . LYS A 1 248 ? 17.325 -16.317 -19.719 1.00 89.75 248 LYS A O 1
ATOM 1877 N N . LEU A 1 249 ? 18.556 -15.062 -18.308 1.00 89.44 249 LEU A N 1
ATOM 1878 C CA . LEU A 1 249 ? 18.975 -14.084 -19.311 1.00 89.44 249 LEU A CA 1
ATOM 1879 C C . LEU A 1 249 ? 19.986 -14.698 -20.293 1.00 89.44 249 LEU A C 1
ATOM 1881 O O . LEU A 1 249 ? 20.813 -15.536 -19.927 1.00 89.44 249 LEU A O 1
ATOM 1885 N N . LYS A 1 250 ? 19.895 -14.302 -21.567 1.00 90.56 250 LYS A N 1
ATOM 1886 C CA . LYS A 1 250 ? 20.89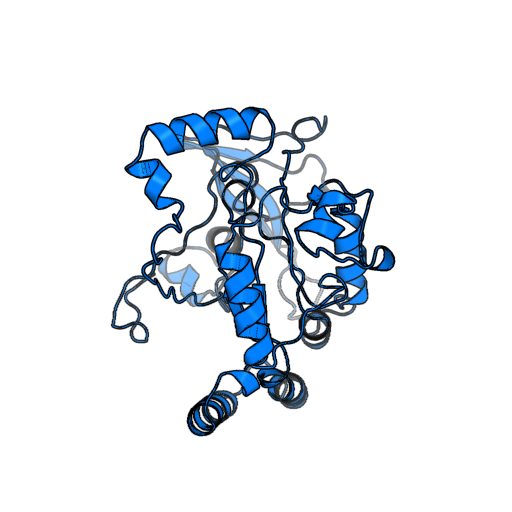5 -14.657 -22.585 1.00 90.56 250 LYS A CA 1
ATOM 1887 C C . LYS A 1 250 ? 22.116 -13.761 -22.423 1.00 90.56 250 LYS A C 1
ATOM 1889 O O . LYS A 1 250 ? 21.960 -12.572 -22.174 1.00 90.56 250 LYS A O 1
ATOM 1894 N N . GLU A 1 251 ? 23.304 -14.292 -22.678 1.00 88.81 251 GLU A N 1
ATOM 1895 C CA . GLU A 1 251 ? 24.497 -13.455 -22.828 1.00 88.81 251 GLU A CA 1
ATOM 1896 C C . GLU A 1 251 ? 24.288 -12.402 -23.939 1.00 88.81 251 GLU A C 1
ATOM 1898 O O . GLU A 1 251 ? 23.685 -12.732 -24.971 1.00 88.81 251 GLU A O 1
ATOM 1903 N N . PRO A 1 252 ? 24.767 -11.153 -23.775 1.00 88.62 252 PRO A N 1
ATOM 1904 C CA . PRO A 1 252 ? 25.545 -10.623 -22.645 1.00 88.62 252 PRO A CA 1
ATOM 1905 C C . PRO A 1 252 ? 24.692 -9.893 -21.576 1.00 88.62 252 PRO A C 1
ATOM 1907 O O . PRO A 1 252 ? 25.194 -9.005 -20.892 1.00 88.62 252 PRO A O 1
ATOM 1910 N N . TYR A 1 253 ? 23.386 -10.168 -21.471 1.00 88.94 253 TYR A N 1
ATOM 1911 C CA . TYR A 1 253 ? 22.507 -9.469 -20.525 1.00 88.94 253 TYR A CA 1
ATOM 1912 C C . TYR A 1 253 ? 22.736 -9.940 -19.085 1.00 88.94 253 TYR A C 1
ATOM 1914 O O . TYR A 1 253 ? 22.709 -11.138 -18.805 1.00 88.94 253 TYR A O 1
ATOM 1922 N N . LEU A 1 254 ? 22.869 -8.982 -18.167 1.00 88.94 254 LEU A N 1
ATOM 1923 C CA . LEU A 1 254 ? 23.038 -9.229 -16.738 1.00 88.94 254 LEU A CA 1
ATOM 1924 C C . LEU A 1 254 ? 21.774 -8.850 -15.955 1.00 88.94 254 LEU A C 1
ATOM 1926 O O . LEU A 1 254 ? 21.072 -7.897 -16.300 1.00 88.94 254 LEU A O 1
ATOM 1930 N N . SER A 1 255 ? 21.502 -9.605 -14.891 1.00 88.19 255 SER A N 1
ATOM 1931 C CA . SER A 1 255 ? 20.531 -9.254 -13.852 1.00 88.19 255 SER A CA 1
ATOM 1932 C C . SER A 1 255 ? 21.243 -8.579 -12.678 1.00 88.19 255 SER A C 1
ATOM 1934 O O . SER A 1 255 ? 22.474 -8.589 -12.578 1.00 88.19 255 SER A O 1
ATOM 1936 N N . PHE A 1 256 ? 20.459 -8.060 -11.732 1.00 87.81 256 PHE A N 1
ATOM 1937 C CA . PHE A 1 256 ? 20.967 -7.557 -10.454 1.00 87.81 256 PHE A CA 1
ATOM 1938 C C . PHE A 1 256 ? 21.756 -8.607 -9.654 1.00 87.81 256 PHE A C 1
ATOM 1940 O O . PHE A 1 256 ? 22.575 -8.226 -8.820 1.00 87.81 256 PHE A O 1
ATOM 1947 N N . ASP A 1 257 ? 21.601 -9.905 -9.950 1.00 90.56 257 ASP A N 1
ATOM 1948 C CA . ASP A 1 257 ? 22.411 -10.969 -9.343 1.00 90.56 257 ASP A CA 1
ATOM 1949 C C . ASP A 1 257 ? 23.912 -10.762 -9.585 1.00 90.56 257 ASP A C 1
ATOM 1951 O O . ASP A 1 257 ? 24.723 -11.147 -8.743 1.00 90.56 257 ASP A O 1
ATOM 1955 N N . ALA A 1 258 ? 24.302 -10.107 -10.689 1.00 92.69 258 ALA A N 1
ATOM 1956 C CA . ALA A 1 258 ? 25.705 -9.805 -10.978 1.00 92.69 258 ALA A CA 1
ATOM 1957 C C . ALA A 1 258 ? 26.360 -8.931 -9.902 1.00 92.69 258 ALA A C 1
ATOM 1959 O O . ALA A 1 258 ? 27.549 -9.082 -9.644 1.00 92.69 258 ALA A O 1
ATOM 1960 N N . LEU A 1 259 ? 25.591 -8.104 -9.185 1.00 92.00 259 LEU A N 1
ATOM 1961 C CA . LEU A 1 259 ? 26.108 -7.337 -8.047 1.00 92.00 259 LEU A CA 1
ATOM 1962 C C . LEU A 1 259 ? 26.577 -8.235 -6.892 1.00 92.00 259 LEU A C 1
ATOM 1964 O O . LEU A 1 259 ? 27.393 -7.807 -6.074 1.00 92.00 259 LEU A O 1
ATOM 1968 N N . ALA A 1 260 ? 26.062 -9.465 -6.799 1.00 93.12 260 ALA A N 1
ATOM 1969 C CA . ALA A 1 260 ? 26.438 -10.417 -5.762 1.00 93.12 260 ALA A CA 1
ATOM 1970 C C . ALA A 1 260 ? 27.696 -11.225 -6.119 1.00 93.12 260 ALA A C 1
ATOM 1972 O O . ALA A 1 260 ? 28.454 -11.574 -5.213 1.00 93.12 260 ALA A O 1
ATOM 1973 N N . TYR A 1 261 ? 27.930 -11.527 -7.404 1.00 94.62 261 TYR A N 1
ATOM 1974 C CA . TYR A 1 261 ? 29.018 -12.420 -7.834 1.00 94.62 261 TYR A CA 1
ATOM 1975 C C . TYR A 1 261 ? 30.130 -11.758 -8.661 1.00 94.62 261 TYR A C 1
ATOM 1977 O O . TYR A 1 261 ? 31.193 -12.362 -8.801 1.00 94.62 261 TYR A O 1
ATOM 1985 N N . ASP A 1 262 ? 29.931 -10.546 -9.185 1.00 95.88 262 ASP A N 1
ATOM 1986 C CA . ASP A 1 262 ? 30.932 -9.791 -9.945 1.00 95.88 262 ASP A CA 1
ATOM 1987 C C . ASP A 1 262 ? 31.325 -8.499 -9.193 1.00 95.88 262 ASP A C 1
ATOM 1989 O O . ASP A 1 262 ? 30.618 -7.484 -9.245 1.00 95.88 262 ASP A O 1
ATOM 1993 N N . PRO A 1 263 ? 32.467 -8.502 -8.478 1.00 96.25 263 PRO A N 1
ATOM 1994 C CA . PRO A 1 263 ? 32.931 -7.338 -7.728 1.00 96.25 263 PRO A CA 1
ATOM 1995 C C . PRO A 1 263 ? 33.248 -6.118 -8.598 1.00 96.25 263 PRO A C 1
ATOM 1997 O O . PRO A 1 263 ? 33.177 -4.995 -8.096 1.00 96.25 263 PRO A O 1
ATOM 2000 N N . ALA A 1 264 ? 33.613 -6.313 -9.871 1.00 96.75 264 ALA A N 1
ATOM 2001 C CA . ALA A 1 264 ? 33.919 -5.210 -10.775 1.00 96.75 264 ALA A CA 1
ATOM 2002 C C . ALA A 1 264 ? 32.631 -4.485 -11.177 1.00 96.75 264 ALA A C 1
ATOM 2004 O O . ALA A 1 264 ? 32.558 -3.263 -11.034 1.00 96.75 264 ALA A O 1
ATOM 2005 N N . VAL A 1 265 ? 31.593 -5.241 -11.560 1.00 95.19 265 VAL A N 1
ATOM 2006 C CA . VAL A 1 265 ? 30.253 -4.690 -11.827 1.00 95.19 265 VAL A CA 1
ATOM 2007 C C . VAL A 1 265 ? 29.719 -3.981 -10.586 1.00 95.19 265 VAL A C 1
ATOM 2009 O O . VAL A 1 265 ? 29.251 -2.848 -10.678 1.00 95.19 265 VAL A O 1
ATOM 2012 N N . LYS A 1 266 ? 29.841 -4.593 -9.401 1.00 95.38 266 LYS A N 1
ATOM 2013 C CA . LYS A 1 266 ? 29.411 -3.959 -8.149 1.00 95.38 266 LYS A CA 1
ATOM 2014 C C . LYS A 1 266 ? 30.102 -2.610 -7.913 1.00 95.38 266 LYS A C 1
ATOM 2016 O O . LYS A 1 266 ? 29.417 -1.622 -7.660 1.00 95.38 266 LYS A O 1
ATOM 2021 N N . ALA A 1 267 ? 31.430 -2.557 -8.017 1.00 96.56 267 ALA A N 1
ATOM 2022 C CA . ALA A 1 267 ? 32.193 -1.329 -7.790 1.00 96.56 267 ALA A CA 1
ATOM 2023 C C . ALA A 1 267 ? 31.848 -0.227 -8.809 1.00 96.56 267 ALA A C 1
ATOM 2025 O O . ALA A 1 267 ? 31.748 0.946 -8.443 1.00 96.56 267 ALA A O 1
ATOM 2026 N N . GLU A 1 268 ? 31.629 -0.597 -10.073 1.00 96.06 268 GLU A N 1
ATOM 2027 C CA . GLU A 1 268 ? 31.171 0.324 -11.114 1.00 96.06 268 GLU A CA 1
ATOM 2028 C C . GLU A 1 268 ? 29.789 0.906 -10.780 1.00 96.06 268 GLU A C 1
ATOM 2030 O O . GLU A 1 268 ? 29.616 2.127 -10.786 1.00 96.06 268 GLU A O 1
ATOM 2035 N N . GLN A 1 269 ? 28.814 0.058 -10.431 1.00 93.12 269 GLN A N 1
ATOM 2036 C CA . GLN A 1 269 ? 27.456 0.516 -10.120 1.00 93.12 269 GLN A CA 1
ATOM 2037 C C . GLN A 1 269 ? 27.402 1.357 -8.832 1.00 93.12 269 GLN A C 1
ATOM 2039 O O . GLN A 1 269 ? 26.648 2.327 -8.769 1.00 93.12 269 GLN A O 1
ATOM 2044 N N . GLU A 1 270 ? 28.235 1.064 -7.828 1.00 93.50 270 GLU A N 1
ATOM 2045 C CA . GLU A 1 270 ? 28.389 1.904 -6.629 1.00 93.50 270 GLU A CA 1
ATOM 2046 C C . GLU A 1 270 ? 28.985 3.287 -6.944 1.00 93.50 270 GLU A C 1
ATOM 2048 O O . GLU A 1 270 ? 28.627 4.278 -6.299 1.00 93.50 270 GLU A O 1
ATOM 2053 N N . ALA A 1 271 ? 29.888 3.382 -7.925 1.00 95.56 271 ALA A N 1
ATOM 2054 C CA . ALA A 1 271 ? 30.415 4.663 -8.389 1.00 95.56 271 ALA A CA 1
ATOM 2055 C C . ALA A 1 271 ? 29.344 5.465 -9.144 1.00 95.56 271 ALA A C 1
ATOM 2057 O O . ALA A 1 271 ? 29.134 6.636 -8.828 1.00 95.56 271 ALA A O 1
ATOM 2058 N N . LEU A 1 272 ? 28.612 4.822 -10.061 1.00 91.12 272 LEU A N 1
ATOM 2059 C CA . LEU A 1 272 ? 27.513 5.440 -10.813 1.00 91.12 272 LEU A CA 1
ATOM 2060 C C . LEU A 1 272 ? 26.391 5.948 -9.900 1.00 91.12 272 LEU A C 1
ATOM 2062 O O . LEU A 1 272 ? 25.842 7.026 -10.137 1.00 91.12 272 LEU A O 1
ATOM 2066 N N . TYR A 1 273 ? 26.088 5.224 -8.821 1.00 88.00 273 TYR A N 1
ATOM 2067 C CA . TYR A 1 273 ? 25.049 5.618 -7.873 1.00 88.00 273 TYR A CA 1
ATOM 2068 C C . TYR A 1 273 ? 25.329 6.970 -7.206 1.00 88.00 273 TYR A C 1
ATOM 2070 O O . TYR A 1 273 ? 24.409 7.757 -6.990 1.00 88.00 273 TYR A O 1
ATOM 2078 N N . LYS A 1 274 ? 26.603 7.296 -6.945 1.00 88.06 274 LYS A N 1
ATOM 2079 C CA . LYS A 1 274 ? 27.001 8.602 -6.385 1.00 88.06 274 LYS A CA 1
ATOM 2080 C C . LYS A 1 274 ? 26.683 9.771 -7.322 1.00 88.06 274 LYS A C 1
ATOM 2082 O O . LYS A 1 274 ? 26.596 10.905 -6.863 1.00 88.06 274 LYS A O 1
ATOM 2087 N N . GLU A 1 275 ? 26.492 9.494 -8.609 1.00 86.00 275 GLU A N 1
ATOM 2088 C CA . GLU A 1 275 ? 26.055 10.451 -9.629 1.00 86.00 275 GLU A CA 1
ATOM 2089 C C . GLU A 1 275 ? 24.550 10.347 -9.949 1.00 86.00 275 GLU A C 1
ATOM 2091 O O . GLU A 1 275 ? 24.079 11.009 -10.873 1.00 86.00 275 GLU A O 1
ATOM 2096 N N . GLY A 1 276 ? 23.788 9.509 -9.235 1.00 77.19 276 GLY A N 1
ATOM 2097 C CA . GLY A 1 276 ? 22.368 9.259 -9.513 1.00 77.19 276 GLY A CA 1
ATOM 2098 C C . GLY A 1 276 ? 22.111 8.426 -10.777 1.00 77.19 276 GLY A C 1
ATOM 2099 O O . GLY A 1 276 ? 21.049 8.556 -11.391 1.00 77.19 276 GLY A O 1
ATOM 2100 N N . LYS A 1 277 ? 23.085 7.601 -11.184 1.00 82.31 277 LYS A N 1
ATOM 2101 C CA . LYS A 1 277 ? 23.055 6.746 -12.382 1.00 82.31 277 LYS A CA 1
ATOM 2102 C C . LYS A 1 277 ? 23.222 5.267 -12.019 1.00 82.31 277 LYS A C 1
ATOM 2104 O O . LYS A 1 277 ? 23.508 4.914 -10.877 1.00 82.31 277 LYS A O 1
ATOM 2109 N N . GLY A 1 278 ? 23.126 4.410 -13.033 1.00 83.88 278 GLY A N 1
ATOM 2110 C CA . GLY A 1 278 ? 23.407 2.981 -12.910 1.00 83.88 278 GLY A CA 1
ATOM 2111 C C . GLY A 1 278 ? 22.275 2.201 -12.250 1.00 83.88 278 GLY A C 1
ATOM 2112 O O . GLY A 1 278 ? 21.203 2.728 -11.956 1.00 83.88 278 GLY A O 1
ATOM 2113 N N . TRP A 1 279 ? 22.516 0.914 -12.031 1.00 86.06 279 TRP A N 1
ATOM 2114 C CA . TRP A 1 279 ? 21.497 -0.046 -11.610 1.00 86.06 279 TRP A CA 1
ATOM 2115 C C . TRP A 1 279 ? 20.948 0.265 -10.220 1.00 86.06 279 TRP A C 1
ATOM 2117 O O . TRP A 1 279 ? 19.783 0.027 -9.952 1.00 86.06 279 TRP A O 1
ATOM 2127 N N . LEU A 1 280 ? 21.757 0.837 -9.331 1.00 83.06 280 LEU A N 1
ATOM 2128 C CA . LEU A 1 280 ? 21.323 1.172 -7.971 1.00 83.06 280 LEU A CA 1
ATOM 2129 C C . LEU A 1 280 ? 20.406 2.408 -7.915 1.00 83.06 280 LEU A C 1
ATOM 2131 O O . LEU A 1 280 ? 19.798 2.665 -6.881 1.00 83.06 280 LEU A O 1
ATOM 2135 N N . ALA A 1 281 ? 20.291 3.161 -9.015 1.00 78.38 281 ALA A N 1
ATOM 2136 C CA . ALA A 1 281 ? 19.325 4.249 -9.183 1.00 78.38 281 ALA A CA 1
ATOM 2137 C C . ALA A 1 281 ? 18.039 3.792 -9.909 1.00 78.38 281 ALA A C 1
ATOM 2139 O O . ALA A 1 281 ? 17.232 4.620 -10.334 1.00 78.38 281 ALA A O 1
ATOM 2140 N N . PHE A 1 282 ? 17.869 2.481 -10.096 1.00 76.38 282 PHE A N 1
ATOM 2141 C CA . PHE A 1 282 ? 16.687 1.872 -10.691 1.00 76.38 282 PHE A CA 1
ATOM 2142 C C . PHE A 1 282 ? 15.651 1.511 -9.628 1.00 76.38 282 PHE A C 1
ATOM 2144 O O . PHE A 1 282 ? 15.991 1.007 -8.559 1.00 76.38 282 PHE A O 1
ATOM 2151 N N . ALA A 1 283 ? 14.382 1.662 -9.989 1.00 73.00 283 ALA A N 1
ATOM 2152 C CA . ALA A 1 283 ? 13.296 0.904 -9.391 1.00 73.00 283 ALA A CA 1
ATOM 2153 C C . ALA A 1 283 ? 12.389 0.365 -10.501 1.00 73.00 283 ALA A C 1
ATOM 2155 O O . ALA A 1 283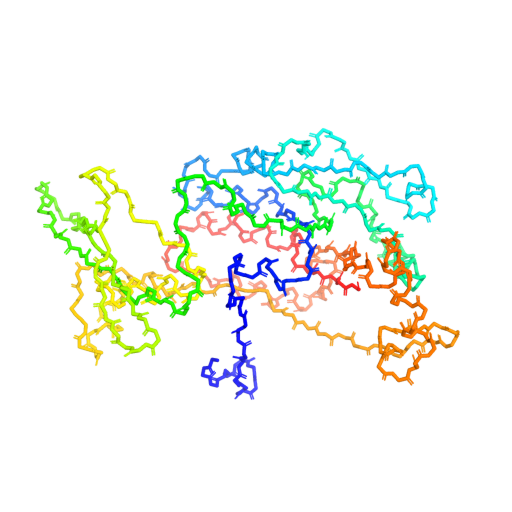 ? 12.402 0.872 -11.631 1.00 73.00 283 ALA A O 1
ATOM 2156 N N . ASN A 1 284 ? 11.612 -0.669 -10.185 1.00 67.69 284 ASN A N 1
ATOM 2157 C CA . ASN A 1 284 ? 10.738 -1.304 -11.161 1.00 67.69 284 ASN A CA 1
ATOM 2158 C C . ASN A 1 284 ? 9.726 -0.287 -11.712 1.00 67.69 284 ASN A C 1
ATOM 2160 O O . ASN A 1 284 ? 9.024 0.385 -10.963 1.00 67.69 284 ASN A O 1
ATOM 2164 N N . CYS A 1 285 ? 9.672 -0.167 -13.036 1.00 66.38 285 CYS A N 1
ATOM 2165 C CA . CYS A 1 285 ? 8.880 0.852 -13.739 1.00 66.38 285 CYS A CA 1
ATOM 2166 C C . CYS A 1 285 ? 8.162 0.325 -14.977 1.00 66.38 285 CYS A C 1
ATOM 2168 O O . CYS A 1 285 ? 7.539 1.098 -15.707 1.00 66.38 285 CYS A O 1
ATOM 2170 N N . VAL A 1 286 ? 8.267 -0.977 -15.245 1.00 69.12 286 VAL A N 1
ATOM 2171 C CA . VAL A 1 286 ? 7.622 -1.596 -16.396 1.00 69.12 286 VAL A CA 1
ATOM 2172 C C . VAL A 1 286 ? 6.505 -2.481 -15.897 1.00 69.12 286 VAL A C 1
ATOM 2174 O O . VAL A 1 286 ? 6.727 -3.593 -15.431 1.00 69.12 286 VAL A O 1
ATOM 2177 N N . PHE A 1 287 ? 5.305 -1.934 -16.031 1.00 73.25 287 PHE A N 1
ATOM 2178 C CA . PHE A 1 287 ? 4.056 -2.583 -15.691 1.00 73.25 287 PHE A CA 1
ATOM 2179 C C . PHE A 1 287 ? 3.257 -2.809 -16.960 1.00 73.25 287 PHE A C 1
ATOM 2181 O O . PHE A 1 287 ? 3.132 -1.919 -17.816 1.00 73.25 287 PHE A O 1
ATOM 2188 N N . ASN A 1 288 ? 2.703 -4.004 -17.057 1.00 73.06 288 ASN A N 1
ATOM 2189 C CA . ASN A 1 288 ? 1.675 -4.328 -18.019 1.00 73.06 288 ASN A CA 1
ATOM 2190 C C . ASN A 1 288 ? 0.441 -4.790 -17.245 1.00 73.06 288 ASN A C 1
ATOM 2192 O O . ASN A 1 288 ? 0.375 -5.941 -16.815 1.00 73.06 288 ASN A O 1
ATOM 2196 N N . MET A 1 289 ? -0.482 -3.851 -17.051 1.00 77.31 289 MET A N 1
ATOM 2197 C CA . MET A 1 289 ? -1.802 -4.104 -16.498 1.00 77.31 289 MET A CA 1
ATOM 2198 C C . MET A 1 289 ? -2.732 -4.542 -17.620 1.00 77.31 289 MET A C 1
ATOM 2200 O O . MET A 1 289 ? -2.825 -3.872 -18.648 1.00 77.31 289 MET A O 1
ATOM 2204 N N . VAL A 1 290 ? -3.389 -5.682 -17.444 1.00 76.38 290 VAL A N 1
ATOM 2205 C CA . VAL A 1 290 ? -4.294 -6.236 -18.452 1.00 76.38 290 VAL A CA 1
ATOM 2206 C C . VAL A 1 290 ? -5.593 -6.723 -17.806 1.00 76.38 290 VAL A C 1
ATOM 2208 O O . VAL A 1 290 ? -5.565 -7.265 -16.694 1.00 76.38 290 VAL A O 1
ATOM 2211 N N . PRO A 1 291 ? -6.741 -6.534 -18.480 1.00 79.69 291 PRO A N 1
ATOM 2212 C CA . PRO A 1 291 ? -7.995 -7.127 -18.043 1.00 79.69 291 PRO A CA 1
ATOM 2213 C C . PRO A 1 291 ? -7.926 -8.652 -18.048 1.00 79.69 291 PRO A C 1
ATOM 2215 O O . PRO A 1 291 ? -7.221 -9.269 -18.854 1.00 79.69 291 PRO A O 1
ATOM 2218 N N . THR A 1 292 ? -8.690 -9.263 -17.149 1.00 77.81 292 THR A N 1
ATOM 2219 C CA . THR A 1 292 ? -8.730 -10.717 -16.963 1.00 77.81 292 THR A CA 1
ATOM 2220 C C . THR A 1 292 ? -9.114 -11.458 -18.247 1.00 77.81 292 THR A C 1
ATOM 2222 O O . THR A 1 292 ? -8.560 -12.520 -18.533 1.00 77.81 292 THR A O 1
ATOM 2225 N N . ASP A 1 293 ? -10.008 -10.880 -19.060 1.00 78.62 293 ASP A N 1
ATOM 2226 C CA . ASP A 1 293 ? -10.465 -11.458 -20.334 1.00 78.62 293 ASP A CA 1
ATOM 2227 C C . ASP A 1 293 ? -9.356 -11.583 -21.399 1.00 78.62 293 ASP A C 1
ATOM 2229 O O . ASP A 1 293 ? -9.527 -12.298 -22.387 1.00 78.62 293 ASP A O 1
ATOM 2233 N N . LYS A 1 294 ? -8.219 -10.896 -21.217 1.00 79.12 294 LYS A N 1
ATOM 2234 C CA . LYS A 1 294 ? -7.050 -10.977 -22.110 1.00 79.12 294 LYS A CA 1
ATOM 2235 C C . LYS A 1 294 ? -6.065 -12.068 -21.723 1.00 79.12 294 LYS A C 1
ATOM 2237 O O . LYS A 1 294 ? -5.172 -12.369 -22.513 1.00 79.12 294 LYS A O 1
ATOM 2242 N N . ILE A 1 295 ? -6.200 -12.631 -20.526 1.00 77.88 295 ILE A N 1
ATOM 2243 C CA . ILE A 1 295 ? -5.241 -13.591 -19.972 1.00 77.88 295 ILE A CA 1
ATOM 2244 C C . ILE A 1 295 ? -5.864 -14.967 -19.832 1.00 77.88 295 ILE A C 1
ATOM 2246 O O . ILE A 1 295 ? -5.219 -15.958 -20.168 1.00 77.88 295 ILE A O 1
ATOM 2250 N N . LEU A 1 296 ? -7.090 -15.024 -19.313 1.00 82.88 296 LEU A N 1
ATOM 2251 C CA . LEU A 1 296 ? -7.741 -16.287 -19.014 1.00 82.88 296 LEU A CA 1
ATOM 2252 C C . LEU A 1 296 ? -8.238 -16.973 -20.284 1.00 82.88 296 LEU A C 1
ATOM 2254 O O . LEU A 1 296 ? -8.811 -16.347 -21.180 1.00 82.88 296 LEU A O 1
ATOM 2258 N N . ALA A 1 297 ? -8.071 -18.291 -20.326 1.00 87.31 297 ALA A N 1
ATOM 2259 C CA . ALA A 1 297 ? -8.722 -19.130 -21.314 1.00 87.31 297 ALA A CA 1
ATOM 2260 C C . ALA A 1 297 ? -10.249 -19.171 -21.070 1.00 87.31 297 ALA A C 1
ATOM 2262 O O . ALA A 1 297 ? -10.701 -18.989 -19.934 1.00 87.31 297 ALA A O 1
ATOM 2263 N N . PRO A 1 298 ? -11.079 -19.444 -22.095 1.00 87.06 298 PRO A N 1
ATOM 2264 C CA . PRO A 1 298 ? -12.538 -19.499 -21.941 1.00 87.06 298 PRO A CA 1
ATOM 2265 C C . PRO A 1 298 ? -13.024 -20.435 -20.818 1.00 87.06 298 PRO A C 1
ATOM 2267 O O . PRO A 1 298 ? -13.996 -20.136 -20.119 1.00 87.06 298 PRO A O 1
ATOM 2270 N N . GLU A 1 299 ? -12.342 -21.560 -20.611 1.00 90.75 299 GLU A N 1
ATOM 2271 C CA . GLU A 1 299 ? -12.617 -22.496 -19.522 1.00 90.75 299 GLU A CA 1
ATOM 2272 C C . GLU A 1 299 ? -12.315 -21.913 -18.132 1.00 90.75 299 GLU A C 1
ATOM 2274 O O . GLU A 1 299 ? -13.046 -22.193 -17.184 1.00 90.75 299 GLU A O 1
ATOM 2279 N N . GLU A 1 300 ? -11.292 -21.069 -18.003 1.00 88.50 300 GLU A N 1
ATOM 2280 C CA . GLU A 1 300 ? -10.920 -20.409 -16.747 1.00 88.50 300 GLU A CA 1
ATOM 2281 C C . GLU A 1 300 ? -11.888 -19.268 -16.420 1.00 88.50 300 GLU A C 1
ATOM 2283 O O . GLU A 1 300 ? -12.293 -19.117 -15.266 1.00 88.50 300 GLU A O 1
ATOM 2288 N N . ILE A 1 301 ? -12.340 -18.525 -17.439 1.00 85.19 301 ILE A N 1
ATOM 2289 C CA . ILE A 1 301 ? -13.415 -17.531 -17.297 1.00 85.19 301 ILE A CA 1
ATOM 2290 C C . ILE A 1 301 ? -14.684 -18.205 -16.765 1.00 85.19 301 ILE A C 1
ATOM 2292 O O . ILE A 1 301 ? -15.277 -17.718 -15.808 1.00 85.19 301 ILE A O 1
ATOM 2296 N N . SER A 1 302 ? -15.051 -19.370 -17.307 1.00 86.44 302 SER A N 1
ATOM 2297 C CA . SER A 1 302 ? -16.232 -20.121 -16.851 1.00 86.44 302 SER A CA 1
ATOM 2298 C C . SER A 1 302 ? -16.138 -20.516 -15.367 1.00 86.44 302 SER A C 1
ATOM 2300 O O . SER A 1 302 ? -17.135 -20.500 -14.645 1.00 86.44 302 SER A O 1
ATOM 2302 N N . VAL A 1 303 ? -14.936 -20.860 -14.887 1.00 87.06 303 VAL A N 1
ATOM 2303 C CA . VAL A 1 303 ? -14.693 -21.143 -13.462 1.00 87.06 303 VAL A CA 1
ATOM 2304 C C . VAL A 1 303 ? -14.842 -19.875 -12.620 1.00 87.06 303 VAL A C 1
ATOM 2306 O O . VAL A 1 303 ? -15.485 -19.916 -11.571 1.00 87.06 303 VAL A O 1
ATOM 2309 N N . ALA A 1 304 ? -14.284 -18.749 -13.071 1.00 84.44 304 ALA A N 1
ATOM 2310 C CA . ALA A 1 304 ? -14.417 -17.468 -12.382 1.00 84.44 304 ALA A CA 1
ATOM 2311 C C . ALA A 1 304 ? -15.887 -17.015 -12.295 1.00 84.44 304 ALA A C 1
ATOM 2313 O O . ALA A 1 304 ? -16.342 -16.600 -11.230 1.00 84.44 304 ALA A O 1
ATOM 2314 N N . GLU A 1 305 ? -16.660 -17.169 -13.371 1.00 86.38 305 GLU A N 1
ATOM 2315 C CA . GLU A 1 305 ? -18.099 -16.889 -13.389 1.00 86.38 305 GLU A CA 1
ATOM 2316 C C . GLU A 1 305 ? -18.876 -17.752 -12.385 1.00 86.38 305 GLU A C 1
ATOM 2318 O O . GLU A 1 305 ? -19.794 -17.253 -11.736 1.00 86.38 305 GLU A O 1
ATOM 2323 N N . GLU A 1 306 ? -18.508 -19.026 -12.212 1.00 88.06 306 GLU A N 1
ATOM 2324 C CA . GLU A 1 306 ? -19.130 -19.899 -11.210 1.00 88.06 306 GLU A CA 1
ATOM 2325 C C . GLU A 1 306 ? -18.863 -19.406 -9.782 1.00 88.06 306 GLU A C 1
ATOM 2327 O O . GLU A 1 306 ? -19.774 -19.380 -8.953 1.00 88.06 306 GLU A O 1
ATOM 2332 N N . ILE A 1 307 ? -17.637 -18.953 -9.499 1.00 83.94 307 ILE A N 1
ATOM 2333 C CA . ILE A 1 307 ? -17.282 -18.358 -8.201 1.00 83.94 307 ILE A CA 1
ATOM 2334 C C . ILE A 1 307 ? -18.132 -17.103 -7.951 1.00 83.94 307 ILE A C 1
ATOM 2336 O O . ILE A 1 307 ? -18.723 -16.953 -6.877 1.00 83.94 307 ILE A O 1
ATOM 2340 N N . LEU A 1 308 ? -18.274 -16.252 -8.970 1.00 84.88 308 LEU A N 1
ATOM 2341 C CA . LEU A 1 308 ? -19.066 -15.020 -8.941 1.00 84.88 308 LEU A CA 1
ATOM 2342 C C . LEU A 1 308 ? -20.593 -15.241 -8.900 1.00 84.88 308 LEU A C 1
ATOM 2344 O O . LEU A 1 308 ? -21.358 -14.279 -8.855 1.00 84.88 308 LEU A O 1
ATOM 2348 N N . LYS A 1 309 ? -21.088 -16.485 -8.882 1.00 83.56 309 LYS A N 1
ATOM 2349 C CA . LYS A 1 309 ? -22.496 -16.756 -8.530 1.00 83.56 309 LYS A CA 1
ATOM 2350 C C . LYS A 1 309 ? -22.743 -16.647 -7.029 1.00 83.56 309 LYS A C 1
ATOM 2352 O O . LYS A 1 309 ? -23.886 -16.481 -6.602 1.00 83.56 309 LYS A O 1
ATOM 2357 N N . THR A 1 310 ? -21.692 -16.748 -6.218 1.00 83.38 310 THR A N 1
ATOM 2358 C CA . THR A 1 310 ? -21.810 -16.700 -4.761 1.00 83.38 310 THR A CA 1
ATOM 2359 C C . THR A 1 310 ? -21.706 -15.260 -4.275 1.00 83.38 310 THR A C 1
ATOM 2361 O O . THR A 1 310 ? -20.624 -14.744 -4.005 1.00 83.38 310 THR A O 1
ATOM 2364 N N . LYS A 1 311 ? -22.861 -14.608 -4.129 1.00 85.69 311 LYS A N 1
ATOM 2365 C CA . LYS A 1 311 ? -22.948 -13.257 -3.571 1.00 85.69 311 LYS A CA 1
ATOM 2366 C C . LYS A 1 311 ? -22.694 -13.251 -2.055 1.00 85.69 311 LYS A C 1
ATOM 2368 O O . LYS A 1 311 ? -23.331 -14.026 -1.334 1.00 85.69 311 LYS A O 1
ATOM 2373 N N . PRO A 1 312 ? -21.890 -12.313 -1.523 1.00 77.56 312 PRO A N 1
ATOM 2374 C CA . PRO A 1 312 ? -21.815 -12.075 -0.086 1.00 77.56 312 PRO A CA 1
ATOM 2375 C C . PRO A 1 312 ? -23.189 -11.708 0.516 1.00 77.56 312 PRO A C 1
ATOM 2377 O O . PRO A 1 312 ? -23.947 -10.924 -0.069 1.00 77.56 312 PRO A O 1
ATOM 2380 N N . PRO A 1 313 ? -23.550 -12.219 1.705 1.00 74.44 313 PRO A N 1
ATOM 2381 C CA . PRO A 1 313 ? -24.855 -11.945 2.316 1.00 74.44 313 PRO A CA 1
ATOM 2382 C C . PRO A 1 313 ? -25.054 -10.465 2.687 1.00 74.44 313 PRO A C 1
ATOM 2384 O O . PRO A 1 313 ? -26.188 -10.020 2.828 1.00 74.44 313 PRO A O 1
ATOM 2387 N N . THR A 1 314 ? -23.969 -9.703 2.816 1.00 72.12 314 THR A N 1
ATOM 2388 C CA . THR A 1 314 ? -23.944 -8.303 3.262 1.00 72.12 314 THR A CA 1
ATOM 2389 C C . THR A 1 314 ? -24.150 -7.276 2.147 1.00 72.12 314 THR A C 1
ATOM 2391 O O . THR A 1 314 ? -24.408 -6.115 2.450 1.00 72.12 314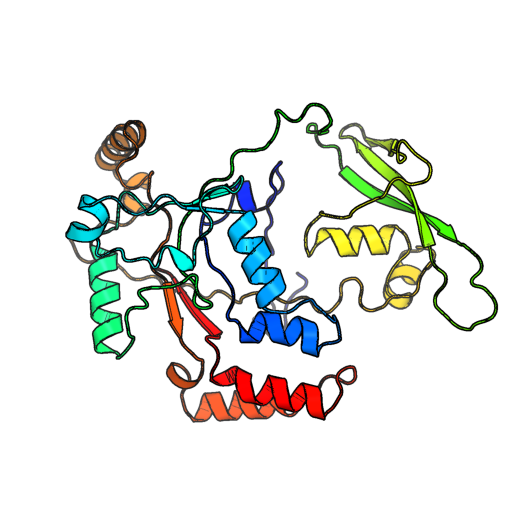 THR A O 1
ATOM 2394 N N . ILE A 1 315 ? -24.056 -7.673 0.874 1.00 74.56 315 ILE A N 1
ATOM 2395 C CA . ILE A 1 315 ? -24.151 -6.762 -0.278 1.00 74.56 315 ILE A CA 1
ATOM 2396 C C . ILE A 1 315 ? -25.531 -6.899 -0.933 1.00 74.56 315 ILE A C 1
ATOM 2398 O O . ILE A 1 315 ? -26.027 -8.014 -1.113 1.00 74.56 315 ILE A O 1
ATOM 2402 N N . HIS A 1 316 ? -26.168 -5.782 -1.295 1.00 83.81 316 HIS A N 1
ATOM 2403 C CA . HIS A 1 316 ? -27.440 -5.798 -2.026 1.00 83.81 316 HIS A CA 1
ATOM 2404 C C . HIS A 1 316 ? -27.262 -6.395 -3.432 1.00 83.81 316 HIS A C 1
ATOM 2406 O O . HIS A 1 316 ? -26.233 -6.181 -4.065 1.00 83.81 316 HIS A O 1
ATOM 2412 N N . GLU A 1 317 ? -28.261 -7.125 -3.930 1.00 85.56 317 GLU A N 1
ATOM 2413 C CA . GLU A 1 317 ? -28.185 -7.851 -5.209 1.00 85.56 317 GLU A CA 1
ATOM 2414 C C . GLU A 1 317 ? -27.821 -6.933 -6.386 1.00 85.56 317 GLU A C 1
ATOM 2416 O O . GLU A 1 317 ? -26.905 -7.232 -7.147 1.00 85.56 317 GLU A O 1
ATOM 2421 N N . ASP A 1 318 ? -28.479 -5.778 -6.493 1.00 84.56 318 ASP A N 1
ATOM 2422 C CA . ASP A 1 318 ? -28.229 -4.823 -7.580 1.00 84.56 318 ASP A CA 1
ATOM 2423 C C . ASP A 1 318 ? -26.794 -4.276 -7.561 1.00 84.56 318 ASP A C 1
ATOM 2425 O O . ASP A 1 318 ? -26.143 -4.192 -8.601 1.00 84.56 318 ASP A O 1
ATOM 2429 N N . LEU A 1 319 ? -26.280 -3.962 -6.367 1.00 80.69 319 LEU A N 1
ATOM 2430 C CA . LEU A 1 319 ? -24.915 -3.470 -6.187 1.00 80.69 319 LEU A CA 1
ATOM 2431 C C . LEU A 1 319 ? -23.896 -4.562 -6.522 1.00 80.69 319 LEU A C 1
ATOM 2433 O O . LEU A 1 319 ? -22.925 -4.309 -7.232 1.00 80.69 319 LEU A O 1
ATOM 2437 N N . TYR A 1 320 ? -24.150 -5.792 -6.070 1.00 83.81 320 TYR A N 1
ATOM 2438 C CA . TYR A 1 320 ? -23.301 -6.928 -6.400 1.00 83.81 320 TYR A CA 1
ATOM 2439 C C . TYR A 1 320 ? -23.224 -7.151 -7.907 1.00 83.81 320 TYR A C 1
ATOM 2441 O O . TYR A 1 320 ? -22.126 -7.264 -8.441 1.00 83.81 320 TYR A O 1
ATOM 2449 N N . ASN A 1 321 ? -24.365 -7.155 -8.601 1.00 83.88 321 ASN A N 1
ATOM 2450 C CA . ASN A 1 321 ? -24.390 -7.336 -10.048 1.00 83.88 321 ASN A CA 1
ATOM 2451 C C . ASN A 1 321 ? -23.670 -6.192 -10.776 1.00 83.88 321 ASN A C 1
ATOM 2453 O O . ASN A 1 321 ? -22.869 -6.468 -11.663 1.00 83.88 321 ASN A O 1
ATOM 2457 N N . SER A 1 322 ? -23.836 -4.937 -10.336 1.00 79.06 322 SER A N 1
ATOM 2458 C CA . SER A 1 322 ? -23.115 -3.809 -10.947 1.00 79.06 322 SER A CA 1
ATOM 2459 C C . SER A 1 322 ? -21.591 -3.904 -10.830 1.00 79.06 322 SER A C 1
ATOM 2461 O O . SER A 1 322 ? -20.895 -3.443 -11.731 1.00 79.06 322 SER A O 1
ATOM 2463 N N . ILE A 1 323 ? -21.076 -4.504 -9.750 1.00 77.25 323 ILE A N 1
ATOM 2464 C CA . ILE A 1 323 ? -19.635 -4.708 -9.538 1.00 77.25 323 ILE A CA 1
ATOM 2465 C C . ILE A 1 323 ? -19.169 -5.943 -10.314 1.00 77.25 323 ILE A C 1
ATOM 2467 O O . ILE A 1 323 ? -18.186 -5.885 -11.048 1.00 77.25 323 ILE A O 1
ATOM 2471 N N . LYS A 1 324 ? -19.900 -7.056 -10.185 1.00 80.94 324 LYS A N 1
ATOM 2472 C CA . LYS A 1 324 ? -19.601 -8.346 -10.818 1.00 80.94 324 LYS A CA 1
ATOM 2473 C C . LYS A 1 324 ? -19.407 -8.217 -12.328 1.00 80.94 324 LYS A C 1
ATOM 2475 O O . LYS A 1 324 ? -18.466 -8.792 -12.867 1.00 80.94 324 LYS A O 1
ATOM 2480 N N . ASP A 1 325 ? -20.259 -7.438 -12.989 1.00 79.50 325 ASP A N 1
ATOM 2481 C CA . ASP A 1 325 ? -20.236 -7.281 -14.445 1.00 79.50 325 ASP A CA 1
ATOM 2482 C C . ASP A 1 325 ? -18.984 -6.533 -14.952 1.00 79.50 325 ASP A C 1
ATOM 2484 O O . ASP A 1 325 ? -18.680 -6.580 -16.142 1.00 79.50 325 ASP A O 1
ATOM 2488 N N . GLN A 1 326 ? -18.226 -5.884 -14.060 1.00 76.38 326 GLN A N 1
ATOM 2489 C CA . GLN A 1 326 ? -17.011 -5.129 -14.389 1.00 76.38 326 GLN A CA 1
ATOM 2490 C C . GLN A 1 326 ? -15.713 -5.905 -14.102 1.00 76.38 326 GLN A C 1
ATOM 2492 O O . GLN A 1 326 ? -14.654 -5.537 -14.614 1.00 76.38 326 GLN A O 1
ATOM 2497 N N . VAL A 1 327 ? -15.774 -7.001 -13.332 1.00 76.62 327 VAL A N 1
ATOM 2498 C CA . VAL A 1 327 ? -14.595 -7.743 -12.832 1.00 76.62 327 VAL A CA 1
ATOM 2499 C C . VAL A 1 327 ? -13.669 -8.227 -13.955 1.00 76.62 327 VAL A C 1
ATOM 2501 O O . VAL A 1 327 ? -12.456 -8.296 -13.777 1.00 76.62 327 VAL A O 1
ATOM 2504 N N . PHE A 1 328 ? -14.214 -8.557 -15.127 1.00 77.88 328 PHE A N 1
ATOM 2505 C CA . PHE A 1 328 ? -13.415 -9.066 -16.247 1.00 77.88 328 PHE A CA 1
ATOM 2506 C C . PHE A 1 328 ? -12.859 -7.978 -17.168 1.00 77.88 328 PHE A C 1
ATOM 2508 O O . PHE A 1 328 ? -11.928 -8.254 -17.926 1.00 77.88 328 PHE A O 1
ATOM 2515 N N . THR A 1 329 ? -13.427 -6.772 -17.121 1.00 73.12 329 THR A N 1
ATOM 2516 C CA . THR A 1 329 ? -13.110 -5.675 -18.048 1.00 73.12 329 THR A CA 1
ATOM 2517 C C . THR A 1 329 ? -12.177 -4.633 -17.448 1.00 73.12 329 THR A C 1
ATOM 2519 O O . THR A 1 329 ? -11.505 -3.924 -18.194 1.00 73.12 329 THR A O 1
ATOM 2522 N N . VAL A 1 330 ? -12.118 -4.544 -16.119 1.00 72.81 330 VAL A N 1
ATOM 2523 C CA . VAL A 1 330 ? -11.127 -3.730 -15.405 1.00 72.81 330 VAL A CA 1
ATOM 2524 C C . VAL A 1 330 ? -9.796 -4.498 -15.372 1.00 72.81 330 VAL A C 1
ATOM 2526 O O . VAL A 1 330 ? -9.811 -5.729 -15.283 1.00 72.81 330 VAL A O 1
ATOM 2529 N N . PRO A 1 331 ? -8.630 -3.836 -15.472 1.00 68.25 331 PRO A N 1
ATOM 2530 C CA . PRO A 1 331 ? -7.347 -4.496 -15.264 1.00 68.25 331 PRO A CA 1
ATOM 2531 C C . PRO A 1 331 ? -7.289 -5.207 -13.904 1.00 68.25 331 PRO A C 1
ATOM 2533 O O . PRO A 1 331 ? -7.562 -4.600 -12.877 1.00 68.25 331 PRO A O 1
ATOM 2536 N N . GLN A 1 332 ? -6.950 -6.498 -13.897 1.00 67.19 332 GLN A N 1
ATOM 2537 C CA . GLN A 1 332 ? -6.866 -7.314 -12.668 1.00 67.19 332 GLN A CA 1
ATOM 2538 C C . GLN A 1 332 ? -5.529 -8.049 -12.534 1.00 67.19 332 GLN A C 1
ATOM 2540 O O . GLN A 1 332 ? -5.250 -8.654 -11.501 1.00 67.19 332 GLN A O 1
ATOM 2545 N N . ALA A 1 333 ? -4.702 -8.034 -13.579 1.00 62.34 333 ALA A N 1
ATOM 2546 C CA . ALA A 1 333 ? -3.415 -8.702 -13.572 1.00 62.34 333 ALA A CA 1
ATOM 2547 C C . ALA A 1 333 ? -2.300 -7.738 -13.943 1.00 62.34 333 ALA A C 1
ATOM 2549 O O . ALA A 1 333 ? -2.393 -6.976 -14.908 1.00 62.34 333 ALA A O 1
ATOM 2550 N N . GLU A 1 334 ? -1.222 -7.838 -13.179 1.00 63.16 334 GLU A N 1
ATOM 2551 C CA . GLU A 1 334 ? -0.057 -6.982 -13.264 1.00 63.16 334 GLU A CA 1
ATOM 2552 C C . GLU A 1 334 ? 1.162 -7.836 -13.612 1.00 63.16 334 GLU A C 1
ATOM 2554 O O . GLU A 1 334 ? 1.607 -8.670 -12.821 1.00 63.16 334 GLU A O 1
ATOM 2559 N N . TYR A 1 335 ? 1.724 -7.628 -14.802 1.00 59.50 335 TYR A N 1
ATOM 2560 C CA . TYR A 1 335 ? 3.053 -8.145 -15.111 1.00 59.50 335 TYR A CA 1
ATOM 2561 C C . TYR A 1 335 ? 4.083 -7.073 -14.793 1.00 59.50 335 TYR A C 1
ATOM 2563 O O . TYR A 1 335 ? 4.171 -6.057 -15.491 1.00 59.50 335 TYR A O 1
ATOM 2571 N N . LEU A 1 336 ? 4.858 -7.340 -13.748 1.00 59.72 336 LEU A N 1
ATOM 2572 C CA . LEU A 1 336 ? 5.988 -6.536 -13.320 1.00 59.72 336 LEU A CA 1
ATOM 2573 C C . LEU A 1 336 ? 7.288 -7.201 -13.771 1.00 59.72 336 LEU A C 1
ATOM 2575 O O . LEU A 1 336 ? 7.494 -8.388 -13.504 1.00 59.72 336 LEU A O 1
ATOM 2579 N N . LEU A 1 337 ? 8.145 -6.438 -14.452 1.00 57.22 337 LEU A N 1
ATOM 2580 C CA . LEU A 1 337 ? 9.494 -6.872 -14.821 1.00 57.22 337 LEU A CA 1
ATOM 2581 C C . LEU A 1 337 ? 10.567 -6.107 -14.054 1.00 57.22 337 LEU A C 1
ATOM 2583 O O . LEU A 1 337 ? 10.413 -4.865 -13.926 1.00 57.22 337 LEU A O 1
#

Secondary structure (DSSP, 8-state):
---BGGGTTBPPP-----STTGGGGTS--B-----HHHHHHHHHTT-TT-SHHHHHHHHHHHEEEPPPPHHHHHHH-----GGG--BSSSEEEE--S---HHHHHHHHHHHHTT----S-TTSSS---EEEPPP-TT-TT-----SS-EEEEEEEEEPPPSSSS----EEEEEEEEE-TTS-EEEE--SSTT------S-TTHHHHHHHHTTEE-HHHHGGGT---SEE-TTTT-------------PPPTT---TTHHHH-HHHHHHHHHHHTTT-SGGG-----EEEEEGGGTS-HHHHHHHHHHTTS--TTS-HHHHHHHHTTTTTSEEEEEE-

pLDDT: mean 81.89, std 13.52, range [30.19, 97.88]